Protein AF-0000000071654916 (afdb_homodimer)

Secondary structure (DSSP, 8-state):
----TT-TTSHHHHHHHHHHHHHHHHHHHHHHTSTTGGG-HHHHHHHHHHHHHHHHHHHHHHHHHHHHHHT-----HHHHHHHHHHHHHHHHHHHHHHHHHHHHHHIIIIIS-HHHH-TTS-HHHHHHHHHHHHHHHHHHHHHHHHHHHHHHH-/----TT-TTSHHHHHHHHHHHHHHHHHHHHHHHSTTGGG-HHHHHHHHHHHHHHHHHHHHHHHHHHHHHHT-----HHHHHHHHHHHHHHHHHHHHHHHHHHHHHHIIIIIS-HHHH-TTS-HHHHHHHHHHHHHHHHHHHHHHHHHHHHHHH-

Organism: Elaeis guineensis var. tenera (NCBI:txid51953)

Radius of gyration: 21.14 Å; Cα contacts (8 Å, |Δi|>4): 458; chains: 2; bounding box: 51×56×40 Å

Foldseek 3Di:
DPPDQLAAQDPSVLVLLVLLLVLLVVLLVLQVPWPPLVVDPLSVLLNVLSVLRNVLSVVSNVRNVVSNVVVHRPLDLVVLVVQLVSLVVSLVSLVSSLVSLVVVLCCCVPVPVVVVVPVSGPSVSSVSSSVSSVVSSVSSVVNNVRSVVSSVVD/DPPDQLAAQDPSVLVLLVLLLVLLVVLLVLQVPWPPLVVDPLSVLLNVLSVLRNVLSVVSNVRNVVSNVVVHRPLDLVVLVVQLVSLVVSLVSLVSSLVSLVVVLCCCVPVPVVCVVPVSGPSVSSVSSSVSSVVSSVSSVVNNVRSVVSSVVD

pLDDT: mean 89.71, std 9.35, range [44.09, 98.56]

Solvent-accessible surface area (backbone atoms only — not comparable to full-atom values): 14713 Å² total; per-residue (Å²): 129,88,80,51,84,43,30,78,34,37,72,55,20,37,52,51,24,50,48,30,24,50,30,17,47,49,18,38,52,37,36,72,70,27,58,70,39,85,64,34,68,36,49,45,43,30,39,53,35,29,48,53,42,25,52,52,25,49,53,51,33,50,50,18,53,51,22,51,72,70,71,41,73,76,81,41,68,70,58,40,50,52,52,29,52,52,32,49,52,46,30,52,44,29,41,34,20,28,30,10,36,46,31,44,48,45,38,30,57,66,60,69,36,42,41,74,70,37,69,72,42,42,56,68,36,48,52,52,17,36,52,29,32,48,52,22,28,52,48,36,48,52,46,29,53,42,40,43,54,53,54,59,70,100,128,87,80,52,83,42,31,81,35,37,72,56,20,36,51,49,23,50,50,30,23,51,30,18,49,49,18,39,52,38,36,70,70,26,57,70,38,84,66,32,68,36,49,46,42,30,41,53,34,29,48,52,40,24,53,51,24,49,53,52,33,51,50,18,52,50,21,52,72,69,71,42,73,77,80,41,68,70,59,41,50,52,52,30,51,52,33,48,52,46,30,52,43,29,42,34,19,29,30,10,32,45,32,45,49,44,38,30,58,66,59,67,37,42,40,75,71,38,68,72,42,40,58,66,36,48,51,52,17,36,52,30,32,47,52,23,29,51,48,36,47,52,45,30,50,40,40,44,52,53,53,59,71,102

Sequence (308 aa):
MKVVVGSPGTWSGLLLRIGQCAFAGASIGVMVSALGFSNFTAFCYLISSMGLQALWSLGLACVDIYALKIKRDLHNPMLLSLFVVGDWVTAVLSLAAACSSAAVTVLFARDSDFCRMILQLSCGKFEISIALAFITWLLIAISSVVMFWLLASVMKVVVGSPGTWSGLLLRIGQCAFAGASIGVMVSALGFSNFTAFCYLISSMGLQALWSLGLACVDIYALKIKRDLHNPMLLSLFVVGDWVTAVLSLAAACSSAAVTVLFARDSDFCRMILQLSCGKFEISIALAFITWLLIAISSVVMFWLLASV

Structure (mmCIF, N/CA/C/O backbone):
data_AF-0000000071654916-model_v1
#
loop_
_entity.id
_entity.type
_entity.pdbx_description
1 polymer 'CASP-like protein'
#
loop_
_atom_site.group_PDB
_atom_site.id
_atom_site.type_symbol
_atom_site.label_atom_id
_atom_site.label_alt_id
_atom_site.label_comp_id
_atom_site.label_asym_id
_atom_site.label_entity_id
_atom_site.label_seq_id
_atom_site.pdbx_PDB_ins_code
_atom_site.Cartn_x
_atom_site.Cartn_y
_atom_site.Cartn_z
_atom_site.occupancy
_atom_site.B_iso_or_equiv
_atom_site.auth_seq_id
_atom_site.auth_comp_id
_atom_site.auth_asym_id
_atom_site.auth_atom_id
_atom_site.pdbx_PDB_model_num
ATOM 1 N N . MET A 1 1 ? 13.352 27.391 10.719 1 44.09 1 MET A N 1
ATOM 2 C CA . MET A 1 1 ? 12.547 26.328 10.141 1 44.09 1 MET A CA 1
ATOM 3 C C . MET A 1 1 ? 13.031 24.953 10.602 1 44.09 1 MET A C 1
ATOM 5 O O . MET A 1 1 ? 14.242 24.719 10.672 1 44.09 1 MET A O 1
ATOM 9 N N . LYS A 1 2 ? 12.281 24.156 11.398 1 55.78 2 LYS A N 1
ATOM 10 C CA . LYS A 1 2 ? 12.719 22.938 12.07 1 55.78 2 LYS A CA 1
ATOM 11 C C . LYS A 1 2 ? 13.188 21.906 11.062 1 55.78 2 LYS A C 1
ATOM 13 O O . LYS A 1 2 ? 12.438 21.516 10.164 1 55.78 2 LYS A O 1
ATOM 18 N N . VAL A 1 3 ? 14.461 21.797 10.883 1 61.56 3 VAL A N 1
ATOM 19 C CA . VAL A 1 3 ? 15.094 20.797 10.023 1 61.56 3 VAL A CA 1
ATOM 20 C C . VAL A 1 3 ? 14.68 19.406 10.469 1 61.56 3 VAL A C 1
ATOM 22 O O . VAL A 1 3 ? 14.914 19.016 11.617 1 61.56 3 VAL A O 1
ATOM 25 N N . VAL A 1 4 ? 13.688 18.891 9.883 1 68.06 4 VAL A N 1
ATOM 26 C CA . VAL A 1 4 ? 13.297 17.531 10.211 1 68.06 4 VAL A CA 1
ATOM 27 C C . VAL A 1 4 ? 14.203 16.547 9.484 1 68.06 4 VAL A C 1
ATOM 29 O O . VAL A 1 4 ? 14.562 16.75 8.328 1 68.06 4 VAL A O 1
ATOM 32 N N . VAL A 1 5 ? 14.766 15.617 10.258 1 74.5 5 VAL A N 1
ATOM 33 C CA . VAL A 1 5 ? 15.578 14.531 9.711 1 74.5 5 VAL A CA 1
ATOM 34 C C . VAL A 1 5 ? 14.867 13.906 8.516 1 74.5 5 VAL A C 1
ATOM 36 O O . VAL A 1 5 ? 13.664 13.625 8.578 1 74.5 5 VAL A O 1
ATOM 39 N N . GLY A 1 6 ? 15.578 13.93 7.348 1 74.62 6 GLY A N 1
ATOM 40 C CA . GLY A 1 6 ? 15 13.344 6.148 1 74.62 6 GLY A CA 1
ATOM 41 C C . GLY A 1 6 ? 14.398 14.367 5.211 1 74.62 6 GLY A C 1
ATOM 42 O O . GLY A 1 6 ? 13.914 14.016 4.133 1 74.62 6 GLY A O 1
ATOM 43 N N . SER A 1 7 ? 14.508 15.586 5.582 1 80.38 7 SER A N 1
ATOM 44 C CA . SER A 1 7 ? 13.953 16.641 4.75 1 80.38 7 SER A CA 1
ATOM 45 C C . SER A 1 7 ? 14.812 16.875 3.508 1 80.38 7 SER A C 1
ATOM 47 O O . SER A 1 7 ? 16 16.547 3.494 1 80.38 7 SER A O 1
ATOM 49 N N . PRO A 1 8 ? 14.156 17.359 2.523 1 79.62 8 PRO A N 1
ATOM 50 C CA . PRO A 1 8 ? 14.93 17.656 1.314 1 79.62 8 PRO A CA 1
ATOM 51 C C . PRO A 1 8 ? 16.031 18.688 1.557 1 79.62 8 PRO A C 1
ATOM 53 O O . PRO A 1 8 ? 15.836 19.641 2.324 1 79.62 8 PRO A O 1
ATOM 56 N N . GLY A 1 9 ? 17.25 18.453 1.05 1 81.56 9 GLY A N 1
ATOM 57 C CA . GLY A 1 9 ? 18.359 19.375 1.183 1 81.56 9 GLY A CA 1
ATOM 58 C C . GLY A 1 9 ? 19.25 19.078 2.383 1 81.56 9 GLY A C 1
ATOM 59 O O . GLY A 1 9 ? 20.094 19.891 2.748 1 81.56 9 GLY A O 1
ATOM 60 N N . THR A 1 10 ? 19.047 18 3.062 1 86.25 10 THR A N 1
ATOM 61 C CA . THR A 1 10 ? 19.859 17.594 4.203 1 86.25 10 THR A CA 1
ATOM 62 C C . THR A 1 10 ? 20.656 16.328 3.889 1 86.25 10 THR A C 1
ATOM 64 O O . THR A 1 10 ? 20.328 15.617 2.939 1 86.25 10 THR A O 1
ATOM 67 N N . TRP A 1 11 ? 21.672 16.125 4.707 1 88.06 11 TRP A N 1
ATOM 68 C CA . TRP A 1 11 ? 22.469 14.922 4.547 1 88.06 11 TRP A CA 1
ATOM 69 C C . TRP A 1 11 ? 21.641 13.672 4.828 1 88.06 11 TRP A C 1
ATOM 71 O O . TRP A 1 11 ? 21.828 12.648 4.172 1 88.06 11 TRP A O 1
ATOM 81 N N . SER A 1 12 ? 20.781 13.75 5.762 1 89.88 12 SER A N 1
ATOM 82 C CA . SER A 1 12 ? 19.922 12.609 6.082 1 89.88 12 SER A CA 1
ATOM 83 C C . SER A 1 12 ? 18.953 12.32 4.953 1 89.88 12 SER A C 1
ATOM 85 O O . SER A 1 12 ? 18.656 11.156 4.66 1 89.88 12 SER A O 1
ATOM 87 N N . GLY A 1 13 ? 18.547 13.359 4.375 1 90.56 13 GLY A N 1
ATOM 88 C CA . GLY A 1 13 ? 17.672 13.18 3.217 1 90.56 13 GLY A CA 1
ATOM 89 C C . GLY A 1 13 ? 18.391 12.555 2.033 1 90.56 13 GLY A C 1
ATOM 90 O O . GLY A 1 13 ? 17.844 11.68 1.359 1 90.56 13 GLY A O 1
ATOM 91 N N . LEU A 1 14 ? 19.562 12.977 1.861 1 92.38 14 LEU A N 1
ATOM 92 C CA . LEU A 1 14 ? 20.359 12.438 0.767 1 92.38 14 LEU A CA 1
ATOM 93 C C . LEU A 1 14 ? 20.641 10.953 0.982 1 92.38 14 LEU A C 1
ATOM 95 O O . LEU A 1 14 ? 20.547 10.156 0.045 1 92.38 14 LEU A O 1
ATOM 99 N N . LEU A 1 15 ? 20.953 10.578 2.178 1 93.31 15 LEU A N 1
ATOM 100 C CA . LEU A 1 15 ? 21.203 9.18 2.506 1 93.31 15 LEU A CA 1
ATOM 101 C C . LEU A 1 15 ? 19.953 8.336 2.279 1 93.31 15 LEU A C 1
ATOM 103 O O . LEU A 1 15 ? 20.047 7.207 1.796 1 93.31 15 LEU A O 1
ATOM 107 N N . LEU A 1 16 ? 18.828 8.844 2.633 1 94.25 16 LEU A N 1
ATOM 108 C CA . LEU A 1 16 ? 17.562 8.172 2.426 1 94.25 16 LEU A CA 1
ATOM 109 C C . LEU A 1 16 ? 17.312 7.918 0.943 1 94.25 16 LEU A C 1
ATOM 111 O O . LEU A 1 16 ? 16.938 6.809 0.555 1 94.25 16 LEU A O 1
ATOM 115 N N . ARG A 1 17 ? 17.625 8.852 0.088 1 95.38 17 ARG A N 1
ATOM 116 C CA . ARG A 1 17 ? 17.391 8.734 -1.348 1 95.38 17 ARG A CA 1
ATOM 117 C C . ARG A 1 17 ? 18.375 7.762 -1.988 1 95.38 17 ARG A C 1
ATOM 119 O O . ARG A 1 17 ? 18 7 -2.883 1 95.38 17 ARG A O 1
ATOM 126 N N . ILE A 1 18 ? 19.531 7.82 -1.53 1 95.19 18 ILE A N 1
ATOM 127 C CA . ILE A 1 18 ? 20.531 6.898 -2.045 1 95.19 18 ILE A CA 1
ATOM 128 C C . ILE A 1 18 ? 20.156 5.465 -1.669 1 95.19 18 ILE A C 1
ATOM 130 O O . ILE A 1 18 ? 20.281 4.551 -2.486 1 95.19 18 ILE A O 1
ATOM 134 N N . GLY A 1 19 ? 19.75 5.34 -0.451 1 96.25 19 GLY A N 1
ATOM 135 C CA . GLY A 1 19 ? 19.281 4.031 -0.022 1 96.25 19 GLY A CA 1
ATOM 136 C C . GLY A 1 19 ? 18.125 3.514 -0.838 1 96.25 19 GLY A C 1
ATOM 137 O O . GLY A 1 19 ? 18.109 2.352 -1.251 1 96.25 19 GLY A O 1
ATOM 138 N N . GLN A 1 20 ? 17.172 4.363 -1.094 1 96.88 20 GLN A N 1
ATOM 139 C CA . GLN A 1 20 ? 16.031 3.994 -1.916 1 96.88 20 GLN A CA 1
ATOM 140 C C . GLN A 1 20 ? 16.469 3.545 -3.305 1 96.88 20 GLN A C 1
ATOM 142 O O . GLN A 1 20 ? 16 2.523 -3.812 1 96.88 20 GLN A O 1
ATOM 147 N N . CYS A 1 21 ? 17.344 4.277 -3.879 1 97 21 CYS A N 1
ATOM 148 C CA . CYS A 1 21 ? 17.812 3.984 -5.23 1 97 21 CYS A CA 1
ATOM 149 C C . CYS A 1 21 ? 18.609 2.686 -5.262 1 97 21 CYS A C 1
ATOM 151 O O . CYS A 1 21 ? 18.406 1.849 -6.141 1 97 21 CYS A O 1
ATOM 153 N N . ALA A 1 22 ? 19.453 2.523 -4.301 1 97.44 22 ALA A N 1
ATOM 154 C CA . ALA A 1 22 ? 20.312 1.348 -4.25 1 97.44 22 ALA A CA 1
ATOM 155 C C . ALA A 1 22 ? 19.5 0.076 -4.031 1 97.44 22 ALA A C 1
ATOM 157 O O . ALA A 1 22 ? 19.703 -0.92 -4.734 1 97.44 22 ALA A O 1
ATOM 158 N N . PHE A 1 23 ? 18.562 0.079 -3.109 1 98.56 23 PHE A N 1
ATOM 159 C CA . PHE A 1 23 ? 17.781 -1.107 -2.82 1 98.56 23 PHE A CA 1
ATOM 160 C C . PHE A 1 23 ? 16.812 -1.407 -3.965 1 98.56 23 PHE A C 1
ATOM 162 O O . PHE A 1 23 ? 16.562 -2.572 -4.277 1 98.56 23 PHE A O 1
ATOM 169 N N . ALA A 1 24 ? 16.297 -0.375 -4.559 1 98.44 24 ALA A N 1
ATOM 170 C CA . ALA A 1 24 ? 15.445 -0.583 -5.727 1 98.44 24 ALA A CA 1
ATOM 171 C C . ALA A 1 24 ? 16.219 -1.218 -6.871 1 98.44 24 ALA A C 1
ATOM 173 O O . ALA A 1 24 ? 15.758 -2.17 -7.5 1 98.44 24 ALA A O 1
ATOM 174 N N . GLY A 1 25 ? 17.422 -0.668 -7.07 1 97.94 25 GLY A N 1
ATOM 175 C CA . GLY A 1 25 ? 18.281 -1.239 -8.102 1 97.94 25 GLY A CA 1
ATOM 176 C C . GLY A 1 25 ? 18.656 -2.678 -7.82 1 97.94 25 GLY A C 1
ATOM 177 O O . GLY A 1 25 ? 18.688 -3.51 -8.734 1 97.94 25 GLY A O 1
ATOM 178 N N . ALA A 1 26 ? 18.969 -2.943 -6.617 1 98.25 26 ALA A N 1
ATOM 179 C CA . ALA A 1 26 ? 19.312 -4.305 -6.227 1 98.25 26 ALA A CA 1
ATOM 180 C C . ALA A 1 26 ? 18.141 -5.254 -6.418 1 98.25 26 ALA A C 1
ATOM 182 O O . ALA A 1 26 ? 18.312 -6.391 -6.863 1 98.25 26 ALA A O 1
ATOM 183 N N . SER A 1 27 ? 16.953 -4.824 -6.105 1 98.44 27 SER A N 1
ATOM 184 C CA . SER A 1 27 ? 15.758 -5.633 -6.309 1 98.44 27 SER A CA 1
ATOM 185 C C . SER A 1 27 ? 15.57 -5.98 -7.781 1 98.44 27 SER A C 1
ATOM 187 O O . SER A 1 27 ? 15.289 -7.133 -8.117 1 98.44 27 SER A O 1
ATOM 189 N N . ILE A 1 28 ? 15.773 -5.008 -8.594 1 98.06 28 ILE A N 1
ATOM 190 C CA . ILE A 1 28 ? 15.664 -5.234 -10.031 1 98.06 28 ILE A CA 1
ATOM 191 C C . ILE A 1 28 ? 16.734 -6.238 -10.477 1 98.06 28 ILE A C 1
ATOM 193 O O . ILE A 1 28 ? 16.422 -7.207 -11.172 1 98.06 28 ILE A O 1
ATOM 197 N N . GLY A 1 29 ? 17.891 -6.008 -10.07 1 97.56 29 GLY A N 1
ATOM 198 C CA . GLY A 1 29 ? 19 -6.875 -10.477 1 97.56 29 GLY A CA 1
ATOM 199 C C . GLY A 1 29 ? 18.781 -8.328 -10.094 1 97.56 29 GLY A C 1
ATOM 200 O O . GLY A 1 29 ? 18.969 -9.227 -10.914 1 97.56 29 GLY A O 1
ATOM 201 N N . VAL A 1 30 ? 18.359 -8.547 -8.875 1 97.19 30 VAL A N 1
ATOM 202 C CA . VAL A 1 30 ? 18.141 -9.906 -8.383 1 97.19 30 VAL A CA 1
ATOM 203 C C . VAL A 1 30 ? 16.969 -10.547 -9.133 1 97.19 30 VAL A C 1
ATOM 205 O O . VAL A 1 30 ? 17.062 -11.711 -9.539 1 97.19 30 VAL A O 1
ATOM 208 N N . MET A 1 31 ? 16 -9.805 -9.43 1 96.56 31 MET A N 1
ATOM 209 C CA . MET A 1 31 ? 14.836 -10.352 -10.109 1 96.56 31 MET A CA 1
ATOM 210 C C . MET A 1 31 ? 15.164 -10.719 -11.555 1 96.56 31 MET A C 1
ATOM 212 O O . MET A 1 31 ? 14.797 -11.797 -12.023 1 96.56 31 MET A O 1
ATOM 216 N N . VAL A 1 32 ? 15.914 -9.844 -12.195 1 95.31 32 VAL A N 1
ATOM 217 C CA . VAL A 1 32 ? 16.219 -10.062 -13.602 1 95.31 32 VAL A CA 1
ATOM 218 C C . VAL A 1 32 ? 17.203 -11.211 -13.75 1 95.31 32 VAL A C 1
ATOM 220 O O . VAL A 1 32 ? 17.312 -11.812 -14.82 1 95.31 32 VAL A O 1
ATOM 223 N N . SER A 1 33 ? 17.891 -11.516 -12.695 1 94.19 33 SER A N 1
ATOM 224 C CA . SER A 1 33 ? 18.828 -12.633 -12.734 1 94.19 33 SER A CA 1
ATOM 225 C C . SER A 1 33 ? 18.109 -13.961 -12.516 1 94.19 33 SER A C 1
ATOM 227 O O . SER A 1 33 ? 18.703 -15.023 -12.711 1 94.19 33 SER A O 1
ATOM 229 N N . ALA A 1 34 ? 16.891 -13.883 -12.094 1 91.06 34 ALA A N 1
ATOM 230 C CA . ALA A 1 34 ? 16.109 -15.094 -11.883 1 91.06 34 ALA A CA 1
ATOM 231 C C . ALA A 1 34 ? 15.508 -15.586 -13.195 1 91.06 34 ALA A C 1
ATOM 233 O O . ALA A 1 34 ? 14.961 -14.805 -13.977 1 91.06 34 ALA A O 1
ATOM 234 N N . LEU A 1 35 ? 15.57 -16.875 -13.383 1 86.12 35 LEU A N 1
ATOM 235 C CA . LEU A 1 35 ? 15.055 -17.469 -14.609 1 86.12 35 LEU A CA 1
ATOM 236 C C . LEU A 1 35 ? 13.531 -17.484 -14.602 1 86.12 35 LEU A C 1
ATOM 238 O O . LEU A 1 35 ? 12.914 -17.828 -13.594 1 86.12 35 LEU A O 1
ATOM 242 N N . GLY A 1 36 ? 12.945 -17.031 -15.727 1 84.81 36 GLY A N 1
ATOM 243 C CA . GLY A 1 36 ? 11.508 -17.172 -15.93 1 84.81 36 GLY A CA 1
ATOM 244 C C . GLY A 1 36 ? 10.711 -16.031 -15.32 1 84.81 36 GLY A C 1
ATOM 245 O O . GLY A 1 36 ? 9.477 -16.078 -15.281 1 84.81 36 GLY A O 1
ATOM 246 N N . PHE A 1 37 ? 11.406 -15.07 -14.75 1 88.44 37 PHE A N 1
ATOM 247 C CA . PHE A 1 37 ? 10.688 -13.984 -14.086 1 88.44 37 PHE A CA 1
ATOM 248 C C . PHE A 1 37 ? 9.742 -13.289 -15.055 1 88.44 37 PHE A C 1
ATOM 250 O O . PHE A 1 37 ? 8.672 -12.82 -14.656 1 88.44 37 PHE A O 1
ATOM 257 N N . SER A 1 38 ? 10.062 -13.188 -16.359 1 89.06 38 SER A N 1
ATOM 258 C CA . SER A 1 38 ? 9.312 -12.414 -17.344 1 89.06 38 SER A CA 1
ATOM 259 C C . SER A 1 38 ? 7.977 -13.07 -17.656 1 89.06 38 SER A C 1
ATOM 261 O O . SER A 1 38 ? 7.094 -12.445 -18.25 1 89.06 38 SER A O 1
ATOM 263 N N . ASN A 1 39 ? 7.762 -14.289 -17.234 1 89.38 39 ASN A N 1
ATOM 264 C CA . ASN A 1 39 ? 6.527 -15.008 -17.516 1 89.38 39 ASN A CA 1
ATOM 265 C C . ASN A 1 39 ? 5.422 -14.625 -16.531 1 89.38 39 ASN A C 1
ATOM 267 O O . ASN A 1 39 ? 4.258 -14.977 -16.719 1 89.38 39 ASN A O 1
ATOM 271 N N . PHE A 1 40 ? 5.836 -13.883 -15.586 1 90.81 40 PHE A N 1
ATOM 272 C CA . PHE A 1 40 ? 4.875 -13.555 -14.539 1 90.81 40 PHE A CA 1
ATOM 273 C C . PHE A 1 40 ? 4.664 -12.047 -14.453 1 90.81 40 PHE A C 1
ATOM 275 O O . PHE A 1 40 ? 5.613 -11.289 -14.211 1 90.81 40 PHE A O 1
ATOM 282 N N . THR A 1 41 ? 3.441 -11.617 -14.578 1 94.06 41 THR A N 1
ATOM 283 C CA . THR A 1 41 ? 3.068 -10.203 -14.578 1 94.06 41 THR A CA 1
ATOM 284 C C . THR A 1 41 ? 3.475 -9.531 -13.273 1 94.06 41 THR A C 1
ATOM 286 O O . THR A 1 41 ? 3.904 -8.375 -13.266 1 94.06 41 THR A O 1
ATOM 289 N N . ALA A 1 42 ? 3.34 -10.289 -12.188 1 95.62 42 ALA A N 1
ATOM 290 C CA . ALA A 1 42 ? 3.66 -9.727 -10.875 1 95.62 42 ALA A CA 1
ATOM 291 C C . ALA A 1 42 ? 5.129 -9.32 -10.789 1 95.62 42 ALA A C 1
ATOM 293 O O . ALA A 1 42 ? 5.457 -8.266 -10.25 1 95.62 42 ALA A O 1
ATOM 294 N N . PHE A 1 43 ? 6.039 -10.109 -11.391 1 95.88 43 PHE A N 1
ATOM 295 C CA . PHE A 1 43 ? 7.469 -9.836 -11.336 1 95.88 43 PHE A CA 1
ATO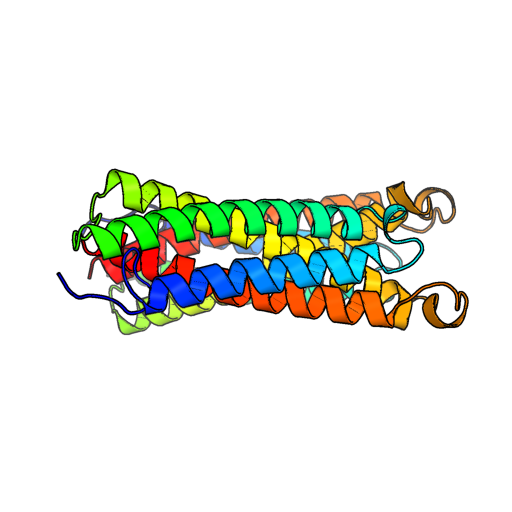M 296 C C . PHE A 1 43 ? 7.848 -8.727 -12.305 1 95.88 43 PHE A C 1
ATOM 298 O O . PHE A 1 43 ? 8.719 -7.91 -12.008 1 95.88 43 PHE A O 1
ATOM 305 N N . CYS A 1 44 ? 7.156 -8.695 -13.336 1 96.31 44 CYS A N 1
ATOM 306 C CA . CYS A 1 44 ? 7.359 -7.586 -14.266 1 96.31 44 CYS A CA 1
ATOM 307 C C . CYS A 1 44 ? 6.875 -6.273 -13.672 1 96.31 44 CYS A C 1
ATOM 309 O O . CYS A 1 44 ? 7.512 -5.234 -13.852 1 96.31 44 CYS A O 1
ATOM 311 N N . TYR A 1 45 ? 5.773 -6.395 -12.977 1 97.31 45 TYR A N 1
ATOM 312 C CA . TYR A 1 45 ? 5.27 -5.223 -12.258 1 97.31 45 TYR A CA 1
ATOM 313 C C . TYR A 1 45 ? 6.273 -4.75 -11.211 1 97.31 45 TYR A C 1
ATOM 315 O O . TYR A 1 45 ? 6.512 -3.549 -11.078 1 97.31 45 TYR A O 1
ATOM 323 N N . LEU A 1 46 ? 6.883 -5.59 -10.523 1 97.88 46 LEU A N 1
ATOM 324 C CA . LEU A 1 46 ? 7.887 -5.242 -9.523 1 97.88 46 LEU A CA 1
ATOM 325 C C . LEU A 1 46 ? 9.07 -4.523 -10.172 1 97.88 46 LEU A C 1
ATOM 327 O O . LEU A 1 46 ? 9.508 -3.482 -9.672 1 97.88 46 LEU A O 1
ATOM 331 N N . ILE A 1 47 ? 9.531 -4.984 -11.273 1 98.06 47 ILE A N 1
ATOM 332 C CA . ILE A 1 47 ? 10.664 -4.387 -11.969 1 98.06 47 ILE A CA 1
ATOM 333 C C . ILE A 1 47 ? 10.297 -2.982 -12.445 1 98.06 47 ILE A C 1
ATOM 335 O O . ILE A 1 47 ? 11.07 -2.039 -12.281 1 98.06 47 ILE A O 1
ATOM 339 N N . SER A 1 48 ? 9.094 -2.9 -13.008 1 97.69 48 SER A N 1
ATOM 340 C CA . SER A 1 48 ? 8.656 -1.6 -13.5 1 97.69 48 SER A CA 1
ATOM 341 C C . SER A 1 48 ? 8.508 -0.596 -12.367 1 97.69 48 SER A C 1
ATOM 343 O O . SER A 1 48 ? 8.938 0.554 -12.484 1 97.69 48 SER A O 1
ATOM 345 N N . SER A 1 49 ? 7.934 -1.046 -11.289 1 98 49 SER A N 1
ATOM 346 C CA . SER A 1 49 ? 7.719 -0.166 -10.148 1 98 49 SER A CA 1
ATOM 347 C C . SER A 1 49 ? 9.039 0.244 -9.508 1 98 49 SER A C 1
ATOM 349 O O . SER A 1 49 ? 9.234 1.414 -9.172 1 98 49 SER A O 1
ATOM 351 N N . MET A 1 50 ? 9.961 -0.728 -9.328 1 98.38 50 MET A N 1
ATOM 352 C CA . MET A 1 50 ? 11.266 -0.428 -8.758 1 98.38 50 MET A CA 1
ATOM 353 C C . MET A 1 50 ? 12.07 0.479 -9.68 1 98.38 50 MET A C 1
ATOM 355 O O . MET A 1 50 ? 12.867 1.301 -9.219 1 98.38 50 MET A O 1
ATOM 359 N N . GLY A 1 51 ? 11.875 0.329 -10.953 1 97.94 51 GLY A N 1
ATOM 360 C CA . GLY A 1 51 ? 12.508 1.236 -11.898 1 97.94 51 GLY A CA 1
ATOM 361 C C . GLY A 1 51 ? 12.039 2.672 -11.758 1 97.94 51 GLY A C 1
ATOM 362 O O . GLY A 1 51 ? 12.852 3.598 -11.75 1 97.94 51 GLY A O 1
ATOM 363 N N . LEU A 1 52 ? 10.727 2.789 -11.656 1 97.5 52 LEU A N 1
ATOM 364 C CA . LEU A 1 52 ? 10.156 4.113 -11.445 1 97.5 52 LEU A CA 1
ATOM 365 C C . LEU A 1 52 ? 10.672 4.727 -10.148 1 97.5 52 LEU A C 1
ATOM 367 O O . LEU A 1 52 ? 11.023 5.906 -10.102 1 97.5 52 LEU A O 1
ATOM 371 N N . GLN A 1 53 ? 10.734 3.875 -9.141 1 97.38 53 GLN A N 1
ATOM 372 C CA . GLN A 1 53 ? 11.219 4.34 -7.844 1 97.38 53 GLN A CA 1
ATOM 373 C C . GLN A 1 53 ? 12.688 4.742 -7.926 1 97.38 53 GLN A C 1
ATOM 375 O O . GLN A 1 53 ? 13.094 5.742 -7.328 1 97.38 53 GLN A O 1
ATOM 380 N N . ALA A 1 54 ? 13.477 3.957 -8.594 1 97.38 54 ALA A N 1
ATOM 381 C CA . ALA A 1 54 ? 14.891 4.281 -8.727 1 97.38 54 ALA A CA 1
ATOM 382 C C . ALA A 1 54 ? 15.086 5.613 -9.438 1 97.38 54 ALA A C 1
ATOM 384 O O . ALA A 1 54 ? 15.891 6.445 -9.016 1 97.38 54 ALA A O 1
ATOM 385 N N . LEU A 1 55 ? 14.328 5.879 -10.461 1 96.75 55 LEU A N 1
ATOM 386 C CA . LEU A 1 55 ? 14.414 7.129 -11.203 1 96.75 55 LEU A CA 1
ATOM 387 C C . LEU A 1 55 ? 13.953 8.305 -10.352 1 96.75 55 LEU A C 1
ATOM 389 O O . LEU A 1 55 ? 14.586 9.359 -10.344 1 96.75 55 LEU A O 1
ATOM 393 N N . TRP A 1 56 ? 12.867 8.094 -9.656 1 96.56 56 TRP A N 1
ATOM 394 C CA . TRP A 1 56 ? 12.336 9.141 -8.789 1 96.56 56 TRP A CA 1
ATOM 395 C C . TRP A 1 56 ? 13.328 9.492 -7.684 1 96.56 56 TRP A C 1
ATOM 397 O O . TRP A 1 56 ? 13.594 10.672 -7.43 1 96.56 56 TRP A O 1
ATOM 407 N N . SER A 1 57 ? 13.906 8.484 -7.098 1 96.25 57 SER A N 1
ATOM 408 C CA . SER A 1 57 ? 14.867 8.703 -6.023 1 96.25 57 SER A CA 1
ATOM 409 C C . SER A 1 57 ? 16.141 9.375 -6.547 1 96.25 57 SER A C 1
ATOM 411 O O . SER A 1 57 ? 16.75 10.195 -5.852 1 96.25 57 SER A O 1
ATOM 413 N N . LEU A 1 58 ? 16.562 9.039 -7.699 1 95.44 58 LEU A N 1
ATOM 414 C CA . LEU A 1 58 ? 17.719 9.68 -8.312 1 95.44 58 LEU A CA 1
ATOM 415 C C . LEU A 1 58 ? 17.453 11.164 -8.547 1 95.44 58 LEU A C 1
ATOM 417 O O . LEU A 1 58 ? 18.312 12.008 -8.297 1 95.44 58 LEU A O 1
ATOM 421 N N . GLY A 1 59 ? 16.266 11.438 -9.023 1 94 59 GLY A N 1
ATOM 422 C CA . GLY A 1 59 ? 15.883 12.828 -9.195 1 94 59 GLY A CA 1
ATOM 423 C C . GLY A 1 59 ? 15.898 13.625 -7.902 1 94 59 GLY A C 1
ATOM 424 O O . GLY A 1 59 ? 16.422 14.734 -7.852 1 94 59 GLY A O 1
ATOM 425 N N . LEU A 1 60 ? 15.367 13.086 -6.898 1 93.06 60 LEU A N 1
ATOM 426 C CA . LEU A 1 60 ? 15.328 13.758 -5.602 1 93.06 60 LEU A CA 1
ATOM 427 C C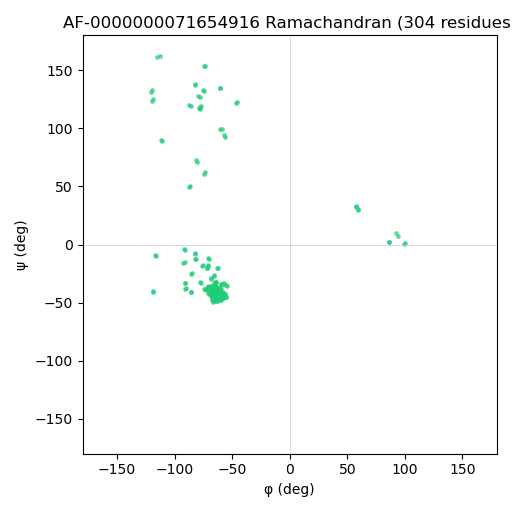 . LEU A 1 60 ? 16.734 13.922 -5.039 1 93.06 60 LEU A C 1
ATOM 429 O O . LEU A 1 60 ? 17.047 14.93 -4.395 1 93.06 60 LEU A O 1
ATOM 433 N N . ALA A 1 61 ? 17.562 12.906 -5.238 1 93.69 61 ALA A N 1
ATOM 434 C CA . ALA A 1 61 ? 18.938 12.984 -4.777 1 93.69 61 ALA A CA 1
ATOM 435 C C . ALA A 1 61 ? 19.688 14.141 -5.441 1 93.69 61 ALA A C 1
ATOM 437 O O . ALA A 1 61 ? 20.469 14.836 -4.797 1 93.69 61 ALA A O 1
ATOM 438 N N . CYS A 1 62 ? 19.422 14.344 -6.66 1 92.38 62 CYS A N 1
ATOM 439 C CA . CYS A 1 62 ? 20.047 15.453 -7.379 1 92.38 62 CYS A CA 1
ATOM 440 C C . CYS A 1 62 ? 19.578 16.797 -6.805 1 92.38 62 CYS A C 1
ATOM 442 O O . CYS A 1 62 ? 20.391 17.719 -6.656 1 92.38 62 CYS A O 1
ATOM 444 N N . VAL A 1 63 ? 18.375 16.891 -6.52 1 89.56 63 VAL A N 1
ATOM 445 C CA . VAL A 1 63 ? 17.844 18.109 -5.922 1 89.56 63 VAL A CA 1
ATOM 446 C C . VAL A 1 63 ? 18.469 18.344 -4.555 1 89.56 63 VAL A C 1
ATOM 448 O O . VAL A 1 63 ? 18.828 19.469 -4.203 1 89.56 63 VAL A O 1
ATOM 451 N N . ASP A 1 64 ? 18.609 17.297 -3.807 1 90.44 64 ASP A N 1
ATOM 452 C CA . ASP A 1 64 ? 19.234 17.406 -2.492 1 90.44 64 ASP A CA 1
ATOM 453 C C . ASP A 1 64 ? 20.672 17.875 -2.609 1 90.44 64 ASP A C 1
ATOM 455 O O . ASP A 1 64 ? 21.125 18.719 -1.831 1 90.44 64 ASP A O 1
ATOM 459 N N . ILE A 1 65 ? 21.391 17.297 -3.527 1 91.19 65 ILE A N 1
ATOM 460 C CA . ILE A 1 65 ? 22.781 17.688 -3.732 1 91.19 65 ILE A CA 1
ATOM 461 C C . ILE A 1 65 ? 22.844 19.172 -4.113 1 91.19 65 ILE A C 1
ATOM 463 O O . ILE A 1 65 ? 23.688 19.906 -3.604 1 91.19 65 ILE A O 1
ATOM 467 N N . TYR A 1 66 ? 21.938 19.516 -4.996 1 89.75 66 TYR A N 1
ATOM 468 C CA . TYR A 1 66 ? 21.891 20.922 -5.41 1 89.75 66 TYR A CA 1
ATOM 469 C C . TYR A 1 66 ? 21.609 21.828 -4.223 1 89.75 66 TYR A C 1
ATOM 471 O O . TYR A 1 66 ? 22.266 22.859 -4.047 1 89.75 66 TYR A O 1
ATOM 479 N N . ALA A 1 67 ? 20.703 21.516 -3.471 1 88.06 67 ALA A N 1
ATOM 480 C CA . ALA A 1 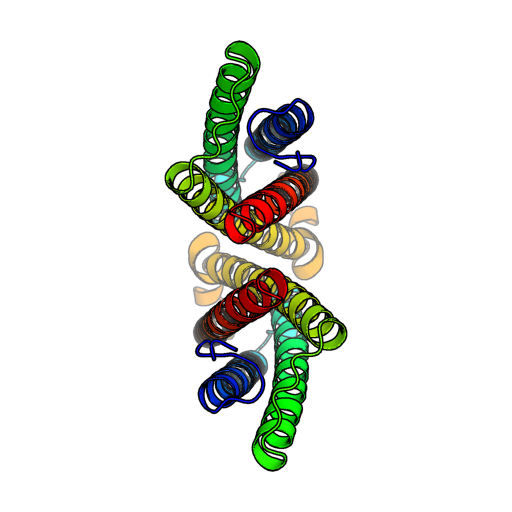67 ? 20.344 22.312 -2.301 1 88.06 67 ALA A CA 1
ATOM 481 C C . ALA A 1 67 ? 21.5 22.391 -1.307 1 88.06 67 ALA A C 1
ATOM 483 O O . ALA A 1 67 ? 21.75 23.438 -0.706 1 88.06 67 ALA A O 1
ATOM 484 N N . LEU A 1 68 ? 22.172 21.328 -1.086 1 87.25 68 LEU A N 1
ATOM 485 C CA . LEU A 1 68 ? 23.297 21.281 -0.164 1 87.25 68 LEU A CA 1
ATOM 486 C C . LEU A 1 68 ? 24.453 22.156 -0.671 1 87.25 68 LEU A C 1
ATOM 488 O O . LEU A 1 68 ? 25.156 22.781 0.121 1 87.25 68 LEU A O 1
ATOM 492 N N . LYS A 1 69 ? 24.562 22.188 -1.944 1 89.81 69 LYS A N 1
ATOM 493 C CA . LYS A 1 69 ? 25.641 22.969 -2.545 1 89.81 69 LYS A CA 1
ATOM 494 C C . LYS A 1 69 ? 25.359 24.469 -2.428 1 89.81 69 LYS A C 1
ATOM 496 O O . LYS A 1 69 ? 26.266 25.266 -2.16 1 89.81 69 LYS A O 1
ATOM 501 N N . ILE A 1 70 ? 24.078 24.844 -2.604 1 86.94 70 ILE A N 1
ATOM 502 C CA . ILE A 1 70 ? 23.75 26.266 -2.568 1 86.94 70 ILE A CA 1
ATOM 503 C C . ILE A 1 70 ? 23.375 26.672 -1.145 1 86.94 70 ILE A C 1
ATOM 505 O O . ILE A 1 70 ? 23.25 27.859 -0.847 1 86.94 70 ILE A O 1
ATOM 509 N N . LYS A 1 71 ? 23.328 25.75 -0.244 1 78.62 71 LYS A N 1
ATOM 510 C CA . LYS A 1 71 ? 23.047 25.969 1.172 1 78.62 71 LYS A CA 1
ATOM 511 C C . LYS A 1 71 ? 21.688 26.656 1.365 1 78.62 71 LYS A C 1
ATOM 513 O O . LYS A 1 71 ? 21.578 27.578 2.158 1 78.62 71 LYS A O 1
ATOM 518 N N . ARG A 1 72 ? 20.703 26.359 0.45 1 73.62 72 ARG A N 1
ATOM 519 C CA . ARG A 1 72 ? 19.359 26.891 0.581 1 73.62 72 ARG A CA 1
ATOM 520 C C . ARG A 1 72 ? 18.328 25.766 0.704 1 73.62 72 ARG A C 1
ATOM 522 O O . ARG A 1 72 ? 18.5 24.703 0.106 1 73.62 72 ARG A O 1
ATOM 529 N N . ASP A 1 73 ? 17.484 25.984 1.696 1 66.94 73 ASP A N 1
ATOM 530 C CA . ASP A 1 73 ? 16.406 25 1.841 1 66.94 73 ASP A CA 1
ATOM 531 C C . ASP A 1 73 ? 15.305 25.266 0.822 1 66.94 73 ASP A C 1
ATOM 533 O O . ASP A 1 73 ? 14.922 26.406 0.585 1 66.94 73 ASP A O 1
ATOM 537 N N . LEU A 1 74 ? 15.086 24.375 -0.021 1 65.69 74 LEU A N 1
ATOM 538 C CA . LEU A 1 74 ? 14.039 24.516 -1.027 1 65.69 74 LEU A CA 1
ATOM 539 C C . LEU A 1 74 ? 12.656 24.328 -0.406 1 65.69 74 LEU A C 1
ATOM 541 O O . LEU A 1 74 ? 12.016 23.297 -0.615 1 65.69 74 LEU A O 1
ATOM 545 N N . HIS A 1 75 ? 12.375 25.203 0.523 1 69.81 75 HIS A N 1
ATOM 546 C CA . HIS A 1 75 ? 11.086 25.094 1.195 1 69.81 75 HIS A CA 1
ATOM 547 C C . HIS A 1 75 ? 9.992 25.828 0.427 1 69.81 75 HIS A C 1
ATOM 549 O O . HIS A 1 75 ? 9.344 26.734 0.972 1 69.81 75 HIS A O 1
ATOM 555 N N . ASN A 1 76 ? 9.969 25.516 -0.792 1 82.06 76 ASN A N 1
ATOM 556 C CA . ASN A 1 76 ? 8.859 26.016 -1.598 1 82.06 76 ASN A CA 1
ATOM 557 C C . ASN A 1 76 ? 7.656 25.062 -1.533 1 82.06 76 ASN A C 1
ATOM 559 O O . ASN A 1 76 ? 7.773 23.891 -1.856 1 82.06 76 ASN A O 1
ATOM 563 N N . PRO A 1 77 ? 6.543 25.625 -1.045 1 84.12 77 PRO A N 1
ATOM 564 C CA . PRO A 1 77 ? 5.367 24.766 -0.873 1 84.12 77 PRO A CA 1
ATOM 565 C C . PRO A 1 77 ? 4.973 24.047 -2.158 1 84.12 77 PRO A C 1
ATOM 567 O O . PRO A 1 77 ? 4.477 22.922 -2.107 1 84.12 77 PRO A O 1
ATOM 570 N N . MET A 1 78 ? 5.164 24.734 -3.221 1 88.06 78 MET A N 1
ATOM 571 C CA . MET A 1 78 ? 4.832 24.094 -4.488 1 88.06 78 MET A CA 1
ATOM 572 C C . MET A 1 78 ? 5.75 22.906 -4.754 1 88.06 78 MET A C 1
ATOM 574 O O . MET A 1 78 ? 5.289 21.844 -5.16 1 88.06 78 MET A O 1
ATOM 578 N N . LEU A 1 79 ? 6.969 23.078 -4.504 1 85.38 79 LEU A N 1
ATOM 579 C CA . LEU A 1 79 ? 7.934 22 -4.691 1 85.38 79 LEU A CA 1
ATOM 580 C C . LEU A 1 79 ? 7.707 20.875 -3.684 1 85.38 79 LEU A C 1
ATOM 582 O O . LEU A 1 79 ? 7.75 19.703 -4.039 1 85.38 79 LEU A O 1
ATOM 586 N N . LEU A 1 80 ? 7.387 21.219 -2.502 1 86.88 80 LEU A N 1
ATOM 587 C CA . LEU A 1 80 ? 7.125 20.234 -1.451 1 86.88 80 LEU A CA 1
ATOM 588 C C . LEU A 1 80 ? 5.879 19.422 -1.771 1 86.88 80 LEU A C 1
ATOM 590 O O . LEU A 1 80 ? 5.836 18.219 -1.507 1 86.88 80 LEU A O 1
ATOM 594 N N . SER A 1 81 ? 4.941 20.062 -2.355 1 90.12 81 SER A N 1
ATOM 595 C CA . SER A 1 81 ? 3.732 19.344 -2.746 1 90.12 81 SER A CA 1
ATOM 596 C C . SER A 1 81 ? 4.023 18.312 -3.832 1 90.12 81 SER A C 1
ATOM 598 O O . SER A 1 81 ? 3.469 17.219 -3.818 1 90.12 81 SER A O 1
ATOM 600 N N . LEU A 1 82 ? 4.887 18.672 -4.738 1 90.69 82 LEU A N 1
ATOM 601 C CA . LEU A 1 82 ? 5.273 17.734 -5.793 1 90.69 82 LEU A CA 1
ATOM 602 C C . LEU A 1 82 ? 6.02 16.531 -5.215 1 90.69 82 LEU A C 1
ATOM 604 O O . LEU A 1 82 ? 5.781 15.398 -5.617 1 90.69 82 LEU A O 1
ATOM 608 N N . PHE A 1 83 ? 6.805 16.766 -4.238 1 91.44 83 PHE A N 1
ATOM 609 C CA . PHE A 1 83 ? 7.566 15.695 -3.611 1 91.44 83 PHE A CA 1
ATOM 610 C C . PHE A 1 83 ? 6.652 14.781 -2.811 1 91.44 83 PHE A C 1
ATOM 612 O O . PHE A 1 83 ? 6.816 13.555 -2.83 1 91.44 83 PHE A O 1
ATOM 619 N N . VAL A 1 84 ? 5.707 15.367 -2.195 1 90.56 84 VAL A N 1
ATOM 620 C CA . VAL A 1 84 ? 4.781 14.578 -1.392 1 90.56 84 VAL A CA 1
ATOM 621 C C . VAL A 1 84 ? 3.936 13.688 -2.303 1 90.56 84 VAL A C 1
ATOM 623 O O . VAL A 1 84 ? 3.789 12.492 -2.049 1 90.56 84 VAL A O 1
ATOM 626 N N . VAL A 1 85 ? 3.447 14.203 -3.359 1 92.38 85 VAL A N 1
ATOM 627 C CA . VAL A 1 85 ? 2.605 13.445 -4.281 1 92.38 85 VAL A CA 1
ATOM 628 C C . VAL A 1 85 ? 3.43 12.352 -4.953 1 92.38 85 VAL A C 1
ATOM 630 O O . VAL A 1 85 ? 2.986 11.203 -5.051 1 92.38 85 VAL A O 1
ATOM 633 N N . GLY A 1 86 ? 4.594 12.719 -5.426 1 93.94 86 GLY A N 1
ATOM 634 C CA . GLY A 1 86 ? 5.473 11.727 -6.035 1 93.94 86 GLY A CA 1
ATOM 635 C C . GLY A 1 86 ? 5.824 10.586 -5.105 1 93.94 86 GLY A C 1
ATOM 636 O O . GLY A 1 86 ? 5.77 9.422 -5.496 1 93.94 86 GLY A O 1
ATOM 637 N N . ASP A 1 87 ? 6.098 10.883 -3.889 1 94 87 ASP A N 1
ATOM 638 C CA . ASP A 1 87 ? 6.434 9.867 -2.895 1 94 87 ASP A CA 1
ATOM 639 C C . ASP A 1 87 ? 5.23 8.977 -2.586 1 94 87 ASP A C 1
ATOM 641 O O . ASP A 1 87 ? 5.371 7.766 -2.428 1 94 87 ASP A O 1
ATOM 645 N N . TRP A 1 88 ? 4.113 9.539 -2.547 1 93.12 88 TRP A N 1
ATOM 646 C CA . TRP A 1 88 ? 2.914 8.758 -2.258 1 93.12 88 TRP A CA 1
ATOM 647 C C . TRP A 1 88 ? 2.607 7.793 -3.395 1 93.12 88 TRP A C 1
ATOM 649 O O . TRP A 1 88 ? 2.277 6.629 -3.152 1 93.12 88 TRP A O 1
ATOM 659 N N . VAL A 1 89 ? 2.785 8.258 -4.543 1 94.56 89 VAL A N 1
ATOM 660 C CA . VAL A 1 89 ? 2.518 7.422 -5.711 1 94.56 89 VAL A CA 1
ATOM 661 C C . VAL A 1 89 ? 3.514 6.266 -5.758 1 94.56 89 VAL A C 1
ATOM 663 O O . VAL A 1 89 ? 3.123 5.105 -5.902 1 94.56 89 VAL A O 1
ATOM 666 N N . THR A 1 90 ? 4.758 6.594 -5.613 1 96.44 90 THR A N 1
ATOM 667 C CA . THR A 1 90 ? 5.77 5.547 -5.691 1 96.44 90 THR A CA 1
ATOM 668 C C . THR A 1 90 ? 5.664 4.602 -4.496 1 96.44 90 THR A C 1
ATOM 670 O O . THR A 1 90 ? 5.934 3.406 -4.617 1 96.44 90 THR A O 1
ATOM 673 N N . ALA A 1 91 ? 5.203 5.098 -3.363 1 96.06 91 ALA A N 1
ATOM 674 C CA . ALA A 1 91 ? 5.023 4.238 -2.195 1 96.06 91 ALA A CA 1
ATOM 675 C C . ALA A 1 91 ? 3.898 3.232 -2.426 1 96.06 91 ALA A C 1
ATOM 677 O O . ALA A 1 91 ? 4.055 2.045 -2.133 1 96.06 91 ALA A O 1
ATOM 678 N N . VAL A 1 92 ? 2.854 3.715 -2.951 1 95.88 92 VAL A N 1
ATOM 679 C CA . VAL A 1 92 ? 1.705 2.854 -3.213 1 95.88 92 VAL A CA 1
ATOM 680 C C . VAL A 1 92 ? 2.068 1.814 -4.27 1 95.88 92 VAL A C 1
ATOM 682 O O . VAL A 1 92 ? 1.808 0.622 -4.094 1 95.88 92 VAL A O 1
ATOM 685 N N . LEU A 1 93 ? 2.73 2.273 -5.266 1 96.19 93 LEU A N 1
ATOM 686 C CA . LEU A 1 93 ? 3.088 1.376 -6.359 1 96.19 93 LEU A CA 1
ATOM 687 C C . LEU A 1 93 ? 4.109 0.342 -5.898 1 96.19 93 LEU A C 1
ATOM 689 O O . LEU A 1 93 ? 4.016 -0.835 -6.254 1 96.19 93 LEU A O 1
ATOM 693 N N . SER A 1 94 ? 5.066 0.78 -5.098 1 97.69 94 SER A N 1
ATOM 694 C CA . SER A 1 94 ? 6.102 -0.132 -4.617 1 97.69 94 SER A CA 1
ATOM 695 C C . SER A 1 94 ? 5.52 -1.172 -3.664 1 97.69 94 SER A C 1
ATOM 697 O O . SER A 1 94 ? 5.863 -2.354 -3.742 1 97.69 94 SER A O 1
ATOM 699 N N . LEU A 1 95 ? 4.652 -0.749 -2.83 1 97.19 95 LEU A N 1
ATOM 700 C CA . LEU A 1 95 ? 4.016 -1.699 -1.926 1 97.19 95 LEU A CA 1
ATOM 701 C C . LEU A 1 95 ? 3.154 -2.691 -2.701 1 97.19 95 LEU A C 1
ATOM 703 O O . LEU A 1 95 ? 3.195 -3.895 -2.434 1 97.19 95 LEU A O 1
ATOM 707 N N . ALA A 1 96 ? 2.428 -2.152 -3.617 1 97.5 96 ALA A N 1
ATOM 708 C CA . ALA A 1 96 ? 1.582 -3 -4.453 1 97.5 96 ALA A CA 1
ATOM 709 C C . ALA A 1 96 ? 2.414 -4.039 -5.199 1 97.5 96 ALA A C 1
ATOM 711 O O . ALA A 1 96 ? 2.057 -5.219 -5.242 1 97.5 96 ALA A O 1
ATOM 712 N N . ALA A 1 97 ? 3.465 -3.596 -5.723 1 97.94 97 ALA A N 1
ATOM 713 C CA . ALA A 1 97 ? 4.32 -4.492 -6.496 1 97.94 97 ALA A CA 1
ATOM 714 C C . ALA A 1 97 ? 4.973 -5.539 -5.598 1 97.94 97 ALA A C 1
ATOM 716 O O . ALA A 1 97 ? 5.031 -6.719 -5.953 1 97.94 97 ALA A O 1
ATOM 717 N N . ALA A 1 98 ? 5.445 -5.125 -4.457 1 98 98 ALA A N 1
ATOM 718 C CA . ALA A 1 98 ? 6.094 -6.047 -3.527 1 98 98 ALA A CA 1
ATOM 719 C C . ALA A 1 98 ? 5.105 -7.09 -3.012 1 98 98 ALA A C 1
ATOM 721 O O . ALA A 1 98 ? 5.41 -8.281 -2.984 1 98 98 ALA A O 1
ATOM 722 N N . CYS A 1 99 ? 3.963 -6.688 -2.688 1 97.56 99 CYS A N 1
ATOM 723 C CA . CYS A 1 99 ? 2.961 -7.609 -2.166 1 97.56 99 CYS A CA 1
ATOM 724 C C . CYS A 1 99 ? 2.461 -8.547 -3.258 1 97.56 99 CYS A C 1
ATOM 726 O O . CYS A 1 99 ? 2.209 -9.727 -3.004 1 97.56 99 CYS A O 1
ATOM 728 N N . SER A 1 100 ? 2.303 -7.988 -4.438 1 97.44 100 SER A N 1
ATOM 729 C CA . SER A 1 100 ? 1.904 -8.828 -5.562 1 97.44 100 SER A CA 1
ATOM 730 C C . SER A 1 100 ? 2.932 -9.922 -5.824 1 97.44 100 SER A C 1
ATOM 732 O O . SER A 1 100 ? 2.574 -11.094 -5.969 1 97.44 100 SER A O 1
ATOM 734 N N . SER A 1 101 ? 4.168 -9.547 -5.867 1 97.38 101 SER A N 1
ATOM 735 C CA . SER A 1 101 ? 5.238 -10.508 -6.129 1 97.38 101 SER A CA 1
ATOM 736 C C . SER A 1 101 ? 5.379 -11.5 -4.98 1 97.38 101 SER A C 1
ATOM 738 O O . SER A 1 101 ? 5.652 -12.68 -5.203 1 97.38 101 SER A O 1
ATOM 740 N N . ALA A 1 102 ? 5.184 -11.016 -3.771 1 96.94 102 ALA A N 1
ATOM 741 C CA . ALA A 1 102 ? 5.25 -11.906 -2.609 1 96.94 102 ALA A CA 1
ATOM 742 C C . ALA A 1 102 ? 4.137 -12.945 -2.65 1 96.94 102 ALA A C 1
ATOM 744 O O . ALA A 1 102 ? 4.363 -14.117 -2.33 1 96.94 102 ALA A O 1
ATOM 745 N N . ALA A 1 103 ? 3.006 -12.555 -3.059 1 96.12 103 ALA A N 1
ATOM 746 C CA . ALA A 1 103 ? 1.872 -13.469 -3.104 1 96.12 103 ALA A CA 1
ATOM 747 C C . ALA A 1 103 ? 2.115 -14.594 -4.109 1 96.12 103 ALA A C 1
ATOM 749 O O . ALA A 1 103 ? 1.824 -15.758 -3.832 1 96.12 103 ALA A O 1
ATOM 750 N N . VAL A 1 104 ? 2.639 -14.242 -5.254 1 93.75 104 VAL A N 1
ATOM 751 C CA . VAL A 1 104 ? 2.924 -15.227 -6.285 1 93.75 104 VAL A CA 1
ATOM 752 C C . VAL A 1 104 ? 4.027 -16.172 -5.809 1 93.75 104 VAL A C 1
ATOM 754 O O . VAL A 1 104 ? 3.941 -17.391 -6 1 93.75 104 VAL A O 1
ATOM 757 N N . THR A 1 105 ? 4.969 -15.578 -5.156 1 93.38 105 THR A N 1
ATOM 758 C CA . THR A 1 105 ? 6.062 -16.406 -4.656 1 93.38 105 THR A CA 1
ATOM 759 C C . THR A 1 105 ? 5.574 -17.344 -3.566 1 93.38 105 THR A C 1
ATOM 761 O O . THR A 1 105 ? 5.984 -18.516 -3.516 1 93.38 105 THR A O 1
ATOM 764 N N . VAL A 1 106 ? 4.723 -16.891 -2.715 1 92.81 106 VAL A N 1
ATOM 765 C CA . VAL A 1 106 ? 4.16 -17.75 -1.674 1 92.81 106 VAL A CA 1
ATOM 766 C C . VAL A 1 106 ? 3.297 -18.844 -2.309 1 92.81 106 VAL A C 1
ATOM 768 O O . VAL A 1 106 ? 3.303 -19.984 -1.854 1 92.81 106 VAL A O 1
ATOM 771 N N . LEU A 1 107 ? 2.607 -18.5 -3.342 1 90.56 107 LEU A N 1
ATOM 772 C CA . LEU A 1 107 ? 1.826 -19.5 -4.066 1 90.56 107 LEU A CA 1
ATOM 773 C C . LEU A 1 107 ? 2.729 -20.594 -4.625 1 90.56 107 LEU A C 1
ATOM 775 O O . LEU A 1 107 ? 2.414 -21.781 -4.512 1 90.56 107 LEU A O 1
ATOM 779 N N . PHE A 1 108 ? 3.844 -20.188 -5.148 1 88.75 108 PHE A N 1
ATOM 780 C CA . PHE A 1 108 ? 4.777 -21.125 -5.75 1 88.75 108 PHE A CA 1
ATOM 781 C C . PHE A 1 108 ? 5.449 -21.984 -4.684 1 88.75 108 PHE A C 1
ATOM 783 O O . PHE A 1 108 ? 5.668 -23.172 -4.883 1 88.75 108 PHE A O 1
ATOM 790 N N . ALA A 1 109 ? 5.707 -21.391 -3.615 1 87.25 109 ALA A N 1
ATOM 791 C CA . ALA A 1 109 ? 6.535 -22.062 -2.607 1 87.25 109 ALA A CA 1
ATOM 792 C C . ALA A 1 109 ? 5.672 -22.844 -1.617 1 87.25 109 ALA A C 1
ATOM 794 O O . ALA A 1 109 ? 6.078 -23.891 -1.129 1 87.25 109 ALA A O 1
ATOM 795 N N . ARG A 1 110 ? 4.504 -22.344 -1.341 1 86.06 110 ARG A N 1
ATOM 796 C CA . ARG A 1 110 ? 3.762 -22.906 -0.218 1 86.06 110 ARG A CA 1
ATOM 797 C C . ARG A 1 110 ? 2.434 -23.5 -0.681 1 86.06 110 ARG A C 1
ATOM 799 O O . ARG A 1 110 ? 2.086 -24.625 -0.313 1 86.06 110 ARG A O 1
ATOM 806 N N . ASP A 1 111 ? 1.764 -22.906 -1.536 1 86.69 111 ASP A N 1
ATOM 807 C CA . ASP A 1 111 ? 0.417 -23.344 -1.89 1 86.69 111 ASP A CA 1
ATOM 808 C C . ASP A 1 111 ? 0.456 -24.438 -2.955 1 86.69 111 ASP A C 1
ATOM 810 O O . ASP A 1 111 ? -0.348 -25.375 -2.926 1 86.69 111 ASP A O 1
ATOM 814 N N . SER A 1 112 ? 1.317 -24.375 -4.008 1 81.31 112 SER A N 1
ATOM 815 C CA . SER A 1 112 ? 1.33 -25.344 -5.109 1 81.31 112 SER A CA 1
ATOM 816 C C . SER A 1 112 ? 2.648 -26.109 -5.164 1 81.31 112 SER A C 1
ATOM 818 O O . SER A 1 112 ? 2.781 -27.078 -5.914 1 81.31 112 SER A O 1
ATOM 820 N N . ASP A 1 113 ? 3.668 -25.781 -4.426 1 79.12 113 ASP A N 1
ATOM 821 C CA . ASP A 1 113 ? 4.992 -26.406 -4.367 1 79.12 113 ASP A CA 1
ATOM 822 C C . ASP A 1 113 ? 5.668 -26.375 -5.734 1 79.12 113 ASP A C 1
ATOM 824 O O . ASP A 1 113 ? 6.328 -27.344 -6.121 1 79.12 113 ASP A O 1
ATOM 828 N N . PHE A 1 114 ? 5.434 -25.438 -6.559 1 80.19 114 PHE A N 1
ATOM 829 C CA . PHE A 1 114 ? 6.059 -25.281 -7.867 1 80.19 114 PHE A CA 1
ATOM 830 C C . PHE A 1 114 ? 7.57 -25.141 -7.73 1 80.19 114 PHE A C 1
ATOM 832 O O . PHE A 1 114 ? 8.328 -25.625 -8.57 1 80.19 114 PHE A O 1
ATOM 839 N N . CYS A 1 115 ? 7.938 -24.531 -6.699 1 78.88 115 CYS A N 1
ATOM 840 C CA . CYS A 1 115 ? 9.367 -24.328 -6.488 1 78.88 115 CYS A CA 1
ATOM 841 C C . CYS A 1 115 ? 10.086 -25.656 -6.262 1 78.88 115 CYS A C 1
ATOM 843 O O . CYS A 1 115 ? 11.25 -25.797 -6.621 1 78.88 115 CYS A O 1
ATOM 845 N N . ARG A 1 116 ? 9.344 -26.578 -5.762 1 78 116 ARG A N 1
ATOM 846 C CA . ARG A 1 116 ? 9.922 -27.906 -5.531 1 78 116 ARG A CA 1
ATOM 847 C C . ARG A 1 116 ? 9.852 -28.766 -6.793 1 78 116 ARG A C 1
ATOM 849 O O . ARG A 1 116 ? 10.742 -29.562 -7.055 1 78 116 ARG A O 1
ATOM 856 N N . MET A 1 117 ? 8.898 -28.406 -7.578 1 75.56 117 MET A N 1
ATOM 857 C CA . MET A 1 117 ? 8.672 -29.234 -8.758 1 75.56 117 MET A CA 1
ATOM 858 C C . MET A 1 117 ? 9.5 -28.734 -9.938 1 75.56 117 MET A C 1
ATOM 860 O O . MET A 1 117 ? 10.023 -29.547 -10.711 1 75.56 117 MET A O 1
ATOM 864 N N . ILE A 1 118 ? 9.586 -27.469 -10 1 76.56 118 ILE A N 1
ATOM 865 C CA . ILE A 1 118 ? 10.344 -26.859 -11.086 1 76.56 118 ILE A CA 1
ATOM 866 C C . ILE A 1 118 ? 11.609 -26.203 -10.531 1 76.56 118 ILE A C 1
ATOM 868 O O . ILE A 1 118 ? 11.586 -25.062 -10.094 1 76.56 118 ILE A O 1
ATOM 872 N N . LEU A 1 119 ? 12.586 -26.938 -10.484 1 72.19 119 LEU A N 1
ATOM 873 C CA . LEU A 1 119 ? 13.852 -26.531 -9.883 1 72.19 119 LEU A CA 1
ATOM 874 C C . LEU A 1 119 ? 14.453 -25.359 -10.641 1 72.19 119 LEU A C 1
ATOM 876 O O . LEU A 1 119 ? 15.305 -24.641 -10.109 1 72.19 119 LEU A O 1
ATOM 880 N N . GLN A 1 120 ? 13.992 -25.219 -11.836 1 74 120 GLN A N 1
ATOM 881 C CA . GLN A 1 120 ? 14.523 -24.109 -12.633 1 74 120 GLN A CA 1
ATOM 882 C C . GLN A 1 120 ? 14.023 -22.766 -12.125 1 74 120 GLN A C 1
ATOM 884 O O . GLN A 1 120 ? 14.633 -21.734 -12.391 1 74 120 GLN A O 1
ATOM 889 N N . LEU A 1 121 ? 12.938 -22.969 -11.344 1 77.94 121 LEU A N 1
ATOM 890 C CA . LEU A 1 121 ? 12.43 -21.719 -10.781 1 77.94 121 LEU A CA 1
ATOM 891 C C . LEU A 1 121 ? 13.289 -21.266 -9.609 1 77.94 121 LEU A C 1
ATOM 893 O O . LEU A 1 121 ? 13.547 -22.031 -8.68 1 77.94 121 LEU A O 1
ATOM 897 N N . SER A 1 122 ? 13.891 -20.125 -9.711 1 83.44 122 SER A N 1
ATOM 898 C CA . SER A 1 122 ? 14.734 -19.547 -8.672 1 83.44 122 SER A CA 1
ATOM 899 C C . SER A 1 122 ? 13.898 -18.859 -7.602 1 83.44 122 SER A C 1
ATOM 901 O O . SER A 1 122 ? 13.961 -17.641 -7.449 1 83.44 122 SER A O 1
ATOM 903 N N . CYS A 1 123 ? 13.203 -19.609 -6.758 1 87.5 123 CYS A N 1
ATOM 904 C CA . CYS A 1 123 ? 12.312 -19.078 -5.73 1 87.5 123 CYS A CA 1
ATOM 905 C C . CYS A 1 123 ? 13.094 -18.266 -4.699 1 87.5 123 CYS A C 1
ATOM 907 O O . CYS A 1 123 ? 12.602 -17.25 -4.195 1 87.5 123 CYS A O 1
ATOM 909 N N . GLY A 1 124 ? 14.312 -18.672 -4.461 1 90.75 124 GLY A N 1
ATOM 910 C CA . GLY A 1 124 ? 15.156 -17.922 -3.535 1 90.75 124 GLY A CA 1
ATOM 911 C C . GLY A 1 124 ? 15.461 -16.516 -4.012 1 90.75 124 GLY A C 1
ATOM 912 O O . GLY A 1 124 ? 15.414 -15.57 -3.229 1 90.75 124 GLY A O 1
ATOM 913 N N . LYS A 1 125 ? 15.766 -16.422 -5.277 1 93.75 125 LYS A N 1
ATOM 914 C CA . LYS A 1 125 ? 16.047 -15.102 -5.852 1 93.75 125 LYS A CA 1
ATOM 915 C C . LYS A 1 125 ? 14.805 -14.211 -5.816 1 93.75 125 LYS A C 1
ATOM 917 O O . LYS A 1 125 ? 14.906 -13.008 -5.574 1 93.75 125 LYS A O 1
ATOM 922 N N . PHE A 1 126 ? 13.656 -14.859 -6.043 1 94.06 126 PHE A N 1
ATOM 923 C CA . PHE A 1 126 ? 12.414 -14.102 -5.949 1 94.06 126 PHE A CA 1
ATOM 924 C C . PHE A 1 126 ? 12.234 -13.531 -4.547 1 94.06 126 PHE A C 1
ATOM 926 O O . PHE A 1 126 ? 11.914 -12.352 -4.391 1 94.06 126 PHE A O 1
ATOM 933 N N . GLU A 1 127 ? 12.5 -14.328 -3.557 1 94.69 127 GLU A N 1
ATOM 934 C CA . GLU A 1 127 ? 12.305 -13.906 -2.17 1 94.69 127 GLU A CA 1
ATOM 935 C C . GLU A 1 127 ? 13.258 -12.773 -1.796 1 94.69 127 GLU A C 1
ATOM 937 O O . GLU A 1 127 ? 12.859 -11.82 -1.123 1 94.69 127 GLU A O 1
ATOM 942 N N . ILE A 1 128 ? 14.438 -12.883 -2.238 1 96.25 128 ILE A N 1
ATOM 943 C CA . ILE A 1 128 ? 15.43 -11.859 -1.931 1 96.25 128 ILE A CA 1
ATOM 944 C C . ILE A 1 128 ? 15.047 -10.555 -2.615 1 96.25 128 ILE A C 1
ATOM 946 O O . ILE A 1 128 ? 15.094 -9.484 -1.997 1 96.25 128 ILE A O 1
ATOM 950 N N . SER A 1 129 ? 14.719 -10.641 -3.877 1 97.62 129 SER A N 1
ATOM 951 C CA . SER A 1 129 ? 14.312 -9.453 -4.613 1 97.62 129 SER A CA 1
ATOM 952 C C . SER A 1 129 ? 13.133 -8.766 -3.934 1 97.62 129 SER A C 1
ATOM 954 O O . SER A 1 129 ? 13.117 -7.539 -3.787 1 97.62 129 SER A O 1
ATOM 956 N N . ILE A 1 130 ? 12.203 -9.516 -3.494 1 97.75 130 ILE A N 1
ATOM 957 C CA . ILE A 1 130 ? 10.992 -9 -2.861 1 97.75 130 ILE A CA 1
ATOM 958 C C . ILE A 1 130 ? 11.344 -8.367 -1.516 1 97.75 130 ILE A C 1
ATOM 960 O O . ILE A 1 130 ? 10.812 -7.312 -1.158 1 97.75 130 ILE A O 1
ATOM 964 N N . ALA A 1 131 ? 12.172 -8.992 -0.784 1 97.69 131 ALA A N 1
ATOM 965 C CA . ALA A 1 131 ? 12.617 -8.422 0.486 1 97.69 131 ALA A CA 1
ATOM 966 C C . ALA A 1 131 ? 13.266 -7.055 0.28 1 97.69 131 ALA A C 1
ATOM 968 O O . ALA A 1 131 ? 13 -6.117 1.034 1 97.69 131 ALA A O 1
ATOM 969 N N . LEU A 1 132 ? 14.023 -6.98 -0.739 1 98.5 132 LEU A N 1
ATOM 970 C CA . LEU A 1 132 ? 14.672 -5.715 -1.064 1 98.5 132 LEU A CA 1
ATOM 971 C C . LEU A 1 132 ? 13.641 -4.664 -1.47 1 98.5 132 LEU A C 1
ATOM 973 O O . LEU A 1 132 ? 13.781 -3.486 -1.141 1 98.5 132 LEU A O 1
ATOM 977 N N . ALA A 1 133 ? 12.656 -5.113 -2.164 1 98.38 133 ALA A N 1
ATOM 978 C CA . ALA A 1 133 ? 11.578 -4.207 -2.559 1 98.38 133 ALA A CA 1
ATOM 979 C C . ALA A 1 133 ? 10.828 -3.682 -1.34 1 98.38 133 ALA A C 1
ATOM 981 O O . ALA A 1 133 ? 10.461 -2.504 -1.286 1 98.38 133 ALA A O 1
ATOM 982 N N . PHE A 1 134 ? 10.648 -4.488 -0.323 1 98.31 134 PHE A N 1
ATOM 983 C CA . PHE A 1 134 ? 9.977 -4.059 0.898 1 98.31 134 PHE A CA 1
ATOM 984 C C . PHE A 1 134 ? 10.836 -3.059 1.663 1 98.31 134 PHE A C 1
ATOM 986 O O . PHE A 1 134 ? 10.312 -2.105 2.244 1 98.31 134 PHE A O 1
ATOM 993 N N . ILE A 1 135 ? 12.047 -3.268 1.652 1 97.94 135 ILE A 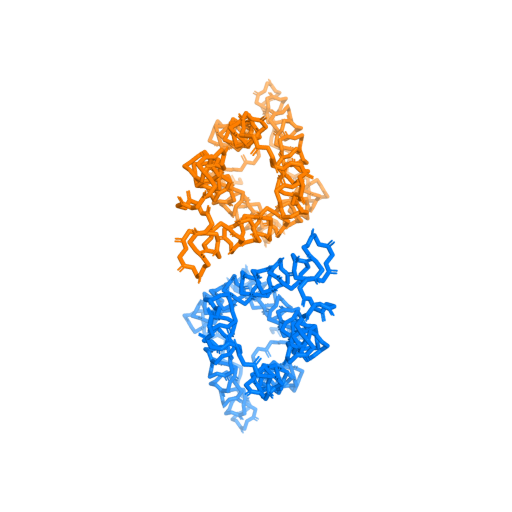N 1
ATOM 994 C CA . ILE A 1 135 ? 12.961 -2.32 2.291 1 97.94 135 ILE A CA 1
ATOM 995 C C . ILE A 1 135 ? 12.883 -0.974 1.574 1 97.94 135 ILE A C 1
ATOM 997 O O . ILE A 1 135 ? 12.844 0.077 2.217 1 97.94 135 ILE A O 1
ATOM 1001 N N . THR A 1 136 ? 12.914 -1.065 0.244 1 97.94 136 THR A N 1
ATOM 1002 C CA . THR A 1 136 ? 12.766 0.153 -0.545 1 97.94 136 THR A CA 1
ATOM 1003 C C . THR A 1 136 ? 11.484 0.887 -0.166 1 97.94 136 THR A C 1
ATOM 1005 O O . THR A 1 136 ? 11.5 2.098 0.062 1 97.94 136 THR A O 1
ATOM 1008 N N . TRP A 1 137 ? 10.406 0.143 -0.045 1 97.44 137 TRP A N 1
ATOM 1009 C CA . TRP A 1 137 ? 9.125 0.744 0.303 1 97.44 137 TRP A CA 1
ATOM 1010 C C . TRP A 1 137 ? 9.18 1.383 1.688 1 97.44 137 TRP A C 1
ATOM 1012 O O . TRP A 1 137 ? 8.625 2.461 1.903 1 97.44 137 TRP A O 1
ATOM 1022 N N . LEU A 1 138 ? 9.82 0.762 2.611 1 96.75 138 LEU A N 1
ATOM 1023 C CA . LEU A 1 138 ? 9.945 1.311 3.957 1 96.75 138 LEU A CA 1
ATOM 1024 C C . LEU A 1 138 ? 10.672 2.652 3.932 1 96.75 138 LEU A C 1
ATOM 1026 O O . LEU A 1 138 ? 10.258 3.598 4.605 1 96.75 138 LEU A O 1
ATOM 1030 N N . LEU A 1 139 ? 11.656 2.73 3.168 1 96.56 139 LEU A N 1
ATOM 1031 C CA . LEU A 1 139 ? 12.406 3.975 3.051 1 96.56 139 LEU A CA 1
ATOM 1032 C C . LEU A 1 139 ? 11.562 5.059 2.393 1 96.56 139 LEU A C 1
ATOM 1034 O O . LEU A 1 139 ? 11.625 6.227 2.787 1 96.56 139 LEU A O 1
ATOM 1038 N N . ILE A 1 140 ? 10.758 4.66 1.408 1 96.12 140 ILE A N 1
ATOM 1039 C CA . ILE A 1 140 ? 9.867 5.602 0.738 1 96.12 140 ILE A CA 1
ATOM 1040 C C . ILE A 1 140 ? 8.812 6.102 1.72 1 96.12 140 ILE A C 1
ATOM 1042 O O . ILE A 1 140 ? 8.469 7.285 1.718 1 96.12 140 ILE A O 1
ATOM 1046 N N . ALA A 1 141 ? 8.359 5.195 2.531 1 93.81 141 ALA A N 1
ATOM 1047 C CA . ALA A 1 141 ? 7.348 5.559 3.516 1 93.81 141 ALA A CA 1
ATOM 1048 C C . ALA A 1 141 ? 7.883 6.59 4.504 1 93.81 141 ALA A C 1
ATOM 1050 O O . ALA A 1 141 ? 7.188 7.547 4.855 1 93.81 141 ALA A O 1
ATOM 1051 N N . ILE A 1 142 ? 9.055 6.398 4.887 1 92.94 142 ILE A N 1
ATOM 1052 C CA . ILE A 1 142 ? 9.695 7.352 5.793 1 92.94 142 ILE A CA 1
ATOM 1053 C C . ILE A 1 142 ? 9.812 8.711 5.109 1 92.94 142 ILE A C 1
ATOM 1055 O O . ILE A 1 142 ? 9.461 9.742 5.691 1 92.94 142 ILE A O 1
ATOM 1059 N N . SER A 1 143 ? 10.227 8.695 3.881 1 92.12 143 SER A N 1
ATOM 1060 C CA . SER A 1 143 ? 10.352 9.93 3.115 1 92.12 143 SER A CA 1
ATOM 1061 C C . SER A 1 143 ? 9 10.617 2.963 1 92.12 143 SER A C 1
ATOM 1063 O O . SER A 1 143 ? 8.898 11.844 3.082 1 92.12 143 SER A O 1
ATOM 1065 N N . SER A 1 144 ? 8.008 9.867 2.727 1 90.38 144 SER A N 1
ATOM 1066 C CA . SER A 1 144 ? 6.668 10.414 2.52 1 90.38 144 SER A CA 1
ATOM 1067 C C . SER A 1 144 ? 6.133 11.07 3.787 1 90.38 144 SER A C 1
ATOM 1069 O O . SER A 1 144 ? 5.523 12.141 3.729 1 90.38 144 SER A O 1
ATOM 1071 N N . VAL A 1 145 ? 6.375 10.477 4.902 1 86.75 145 VAL A N 1
ATOM 1072 C CA . VAL A 1 145 ? 5.887 11 6.176 1 86.75 145 VAL A CA 1
ATOM 1073 C C . VAL A 1 145 ? 6.609 12.305 6.504 1 86.75 145 VAL A C 1
ATOM 1075 O O . VAL A 1 145 ? 5.984 13.281 6.93 1 86.75 145 VAL A O 1
ATOM 1078 N N . VAL A 1 146 ? 7.852 12.391 6.285 1 86.75 146 VAL A N 1
ATOM 1079 C CA . VAL A 1 146 ? 8.664 13.562 6.598 1 86.75 146 VAL A CA 1
ATOM 1080 C C . VAL A 1 146 ? 8.25 14.727 5.699 1 86.75 146 VAL A C 1
ATOM 1082 O O . VAL A 1 146 ? 8.031 15.844 6.18 1 86.75 146 VAL A O 1
ATOM 1085 N N . MET A 1 147 ? 8.102 14.414 4.469 1 86.81 147 MET A N 1
ATOM 1086 C CA . MET A 1 147 ? 7.746 15.469 3.527 1 86.81 147 MET A CA 1
ATOM 1087 C C . MET A 1 147 ? 6.332 15.969 3.787 1 86.81 147 MET A C 1
ATOM 1089 O O . MET A 1 147 ? 6.059 17.172 3.645 1 86.81 147 MET A O 1
ATOM 1093 N N . PHE A 1 148 ? 5.461 15.086 4.125 1 85.75 148 PHE A N 1
ATOM 1094 C CA . PHE A 1 148 ? 4.09 15.484 4.418 1 85.75 148 PHE A CA 1
ATOM 1095 C C . PHE A 1 148 ? 4.035 16.344 5.676 1 85.75 148 PHE A C 1
ATOM 1097 O O . PHE A 1 148 ? 3.285 17.312 5.734 1 85.75 148 PHE A O 1
ATOM 1104 N N . TRP A 1 149 ? 4.816 15.984 6.641 1 83.62 149 TRP A N 1
ATOM 1105 C CA . TRP A 1 149 ? 4.883 16.766 7.875 1 83.62 149 TRP A CA 1
ATOM 1106 C C . TRP A 1 149 ? 5.398 18.172 7.602 1 83.62 149 TRP A C 1
ATOM 1108 O O . TRP A 1 149 ? 4.871 19.141 8.141 1 83.62 149 TRP A O 1
ATOM 1118 N N . LEU A 1 150 ? 6.305 18.297 6.754 1 83.56 150 LEU A N 1
ATOM 1119 C CA . LEU A 1 150 ? 6.871 19.594 6.391 1 83.56 150 LEU A CA 1
ATOM 1120 C C . LEU A 1 150 ? 5.848 20.438 5.641 1 83.56 150 LEU A C 1
ATOM 1122 O O . LEU A 1 150 ? 5.727 21.641 5.891 1 83.56 150 LEU A O 1
ATOM 1126 N N . LEU A 1 151 ? 5.125 19.797 4.785 1 83.06 151 LEU A N 1
ATOM 1127 C CA . LEU A 1 151 ? 4.109 20.5 4.008 1 83.06 151 LEU A CA 1
ATOM 1128 C C . LEU A 1 151 ? 2.988 21.016 4.906 1 83.06 151 LEU A C 1
ATOM 1130 O O . LEU A 1 151 ? 2.488 22.125 4.719 1 83.06 151 LEU A O 1
ATOM 1134 N N . ALA A 1 152 ? 2.613 20.25 5.879 1 79.69 152 ALA A N 1
ATOM 1135 C CA . ALA A 1 152 ? 1.514 20.625 6.766 1 79.69 152 ALA A CA 1
ATOM 1136 C C . ALA A 1 152 ? 1.951 21.688 7.77 1 79.69 152 ALA A C 1
ATOM 1138 O O . ALA A 1 152 ? 1.113 22.359 8.375 1 79.69 152 ALA A O 1
ATOM 1139 N N . SER A 1 153 ? 3.236 21.844 7.973 1 76.38 153 SER A N 1
ATOM 1140 C CA . SER A 1 153 ? 3.758 22.812 8.93 1 76.38 153 SER A CA 1
ATOM 1141 C C . SER A 1 153 ? 4.02 24.156 8.273 1 76.38 153 SER A C 1
ATOM 1143 O O . SER A 1 153 ? 4.355 25.141 8.953 1 76.38 153 SER A O 1
ATOM 1145 N N . VAL A 1 154 ? 4.066 24.266 7.031 1 74.19 154 VAL A N 1
ATOM 1146 C CA . VAL A 1 154 ? 4.242 25.547 6.355 1 74.19 154 VAL A CA 1
ATOM 1147 C C . VAL A 1 154 ? 2.883 26.203 6.141 1 74.19 154 VAL A C 1
ATOM 1149 O O . VAL A 1 154 ? 1.903 25.531 5.809 1 74.19 154 VAL A O 1
ATOM 1152 N N . MET B 1 1 ? -12.883 25.516 14.727 1 44.44 1 MET B N 1
ATOM 1153 C CA . MET B 1 1 ? -12.078 24.422 14.211 1 44.44 1 MET B CA 1
ATOM 1154 C C . MET B 1 1 ? -12.602 23.953 12.859 1 44.44 1 MET B C 1
ATOM 1156 O O . MET B 1 1 ? -13.812 23.859 12.656 1 44.44 1 MET B O 1
ATOM 1160 N N . LYS B 1 2 ? -11.883 24.109 11.742 1 55.56 2 LYS B N 1
ATOM 1161 C CA . LYS B 1 2 ? -12.336 23.875 10.375 1 55.56 2 LYS B CA 1
ATOM 1162 C C . LYS B 1 2 ? -12.805 22.438 10.188 1 55.56 2 LYS B C 1
ATOM 1164 O O . LYS B 1 2 ? -12.055 21.5 10.445 1 55.56 2 LYS B O 1
ATOM 1169 N N . VAL B 1 3 ? -14.07 22.234 10.227 1 61.62 3 VAL B N 1
ATOM 1170 C CA . VAL B 1 3 ? -14.703 20.938 9.992 1 61.62 3 VAL B CA 1
ATOM 1171 C C . VAL B 1 3 ? -14.289 20.406 8.625 1 61.62 3 VAL B C 1
ATOM 1173 O O . VAL B 1 3 ? -14.539 21.047 7.598 1 61.62 3 VAL B O 1
ATOM 1176 N N . VAL B 1 4 ? -13.281 19.641 8.586 1 67.88 4 VAL B N 1
ATOM 1177 C CA . VAL B 1 4 ? -12.891 19.031 7.316 1 67.88 4 VAL B CA 1
ATOM 1178 C C . VAL B 1 4 ? -13.805 17.859 7 1 67.88 4 VAL B C 1
ATOM 1180 O O . VAL B 1 4 ? -14.156 17.078 7.891 1 67.88 4 VAL B O 1
ATOM 1183 N N . VAL B 1 5 ? -14.391 17.875 5.801 1 74.75 5 VAL B N 1
ATOM 1184 C CA . VAL B 1 5 ? -15.203 16.781 5.301 1 74.75 5 VAL B CA 1
ATOM 1185 C C . VAL B 1 5 ? -14.492 15.453 5.555 1 74.75 5 VAL B C 1
ATOM 1187 O O . VAL B 1 5 ? -13.297 15.312 5.285 1 74.75 5 VAL B O 1
ATOM 1190 N N . GLY B 1 6 ? -15.227 14.547 6.305 1 74.25 6 GLY B N 1
ATOM 1191 C CA . GLY B 1 6 ? -14.648 13.242 6.586 1 74.25 6 GLY B CA 1
ATOM 1192 C C . GLY B 1 6 ? -14.039 13.148 7.973 1 74.25 6 GLY B C 1
ATOM 1193 O O . GLY B 1 6 ? -13.562 12.086 8.375 1 74.25 6 GLY B O 1
ATOM 1194 N N . SER B 1 7 ? -14.125 14.203 8.688 1 80.06 7 SER B N 1
ATOM 1195 C CA . SER B 1 7 ? -13.562 14.211 10.039 1 80.06 7 SER B CA 1
ATOM 1196 C C . SER B 1 7 ? -14.43 13.398 10.992 1 80.06 7 SER B C 1
ATOM 1198 O O . SER B 1 7 ? -15.617 13.188 10.742 1 80.06 7 SER B O 1
ATOM 1200 N N . PRO B 1 8 ? -13.789 12.93 11.977 1 79.5 8 PRO B N 1
ATOM 1201 C CA . PRO B 1 8 ? -14.562 12.188 12.969 1 79.5 8 PRO B CA 1
ATOM 1202 C C . PRO B 1 8 ? -15.656 13.031 13.625 1 79.5 8 PRO B C 1
ATOM 1204 O O . PRO B 1 8 ? -15.445 14.219 13.883 1 79.5 8 PRO B O 1
ATOM 1207 N N . GLY B 1 9 ? -16.891 12.5 13.773 1 81.38 9 GLY B N 1
ATOM 1208 C CA . GLY B 1 9 ? -18 13.195 14.406 1 81.38 9 GLY B CA 1
ATOM 1209 C C . GLY B 1 9 ? -18.859 13.953 13.422 1 81.38 9 GLY B C 1
ATOM 1210 O O . GLY B 1 9 ? -19.703 14.758 13.82 1 81.38 9 GLY B O 1
ATOM 1211 N N . THR B 1 10 ? -18.688 13.789 12.141 1 86.25 10 THR B N 1
ATOM 1212 C CA . THR B 1 10 ? -19.484 14.438 11.117 1 86.25 10 THR B CA 1
ATOM 1213 C C . THR B 1 10 ? -20.281 13.398 10.328 1 86.25 10 THR B C 1
ATOM 1215 O O . THR B 1 10 ? -19.969 12.211 10.359 1 86.25 10 THR B O 1
ATOM 1218 N N . TRP B 1 11 ? -21.312 13.914 9.664 1 87.94 11 TRP B N 1
ATOM 1219 C CA . TRP B 1 11 ? -22.125 13.039 8.828 1 87.94 11 TRP B CA 1
ATOM 1220 C C . TRP B 1 11 ? -21.297 12.469 7.676 1 87.94 11 TRP B C 1
ATOM 1222 O O . TRP B 1 11 ? -21.484 11.312 7.289 1 87.94 11 TRP B O 1
ATOM 1232 N N . SER B 1 12 ? -20.422 13.242 7.148 1 89.75 12 SER B N 1
ATOM 1233 C CA . SER B 1 12 ? -19.578 12.766 6.059 1 89.75 12 SER B CA 1
ATOM 1234 C C . SER B 1 12 ? -18.609 11.703 6.543 1 89.75 12 SER B C 1
ATOM 1236 O O . SER B 1 12 ? -18.328 10.742 5.82 1 89.75 12 SER B O 1
ATOM 1238 N N . GLY B 1 13 ? -18.188 11.906 7.707 1 90.62 13 GLY B N 1
ATOM 1239 C CA . GLY B 1 13 ? -17.328 10.891 8.297 1 90.62 13 GLY B CA 1
ATOM 1240 C C . GLY B 1 13 ? -18.047 9.578 8.562 1 90.62 13 GLY B C 1
ATOM 1241 O O . GLY B 1 13 ? -17.516 8.5 8.305 1 90.62 13 GLY B O 1
ATOM 1242 N N . LEU B 1 14 ? -19.219 9.719 9 1 92.31 14 LEU B N 1
ATOM 1243 C CA . LEU B 1 14 ? -20.016 8.531 9.273 1 92.31 14 LEU B CA 1
ATOM 1244 C C . LEU B 1 14 ? -20.312 7.766 7.984 1 92.31 14 LEU B C 1
ATOM 1246 O O . LEU B 1 14 ? -20.219 6.535 7.961 1 92.31 14 LEU B O 1
ATOM 1250 N N . LEU B 1 15 ? -20.625 8.461 6.945 1 93.19 15 LEU B N 1
ATOM 1251 C CA . LEU B 1 15 ? -20.875 7.828 5.652 1 93.19 15 LEU B CA 1
ATOM 1252 C C . LEU B 1 15 ? -19.641 7.117 5.141 1 93.19 15 LEU B C 1
ATOM 1254 O O . LEU B 1 15 ? -19.734 6.027 4.57 1 93.19 15 LEU B O 1
ATOM 1258 N N . LEU B 1 16 ? -18.5 7.707 5.309 1 94.12 16 LEU B N 1
ATOM 1259 C 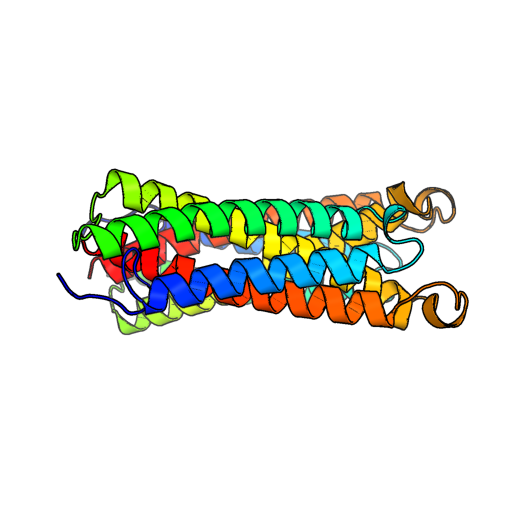CA . LEU B 1 16 ? -17.219 7.117 4.918 1 94.12 16 LEU B CA 1
ATOM 1260 C C . LEU B 1 16 ? -16.984 5.797 5.648 1 94.12 16 LEU B C 1
ATOM 1262 O O . LEU B 1 16 ? -16.609 4.797 5.031 1 94.12 16 LEU B O 1
ATOM 1266 N N . ARG B 1 17 ? -17.312 5.719 6.91 1 95.38 17 ARG B N 1
ATOM 1267 C CA . ARG B 1 17 ? -17.078 4.527 7.727 1 95.38 17 ARG B CA 1
ATOM 1268 C C . ARG B 1 17 ? -18.078 3.424 7.371 1 95.38 17 ARG B C 1
ATOM 1270 O O . ARG B 1 17 ? -17.719 2.246 7.336 1 95.38 17 ARG B O 1
ATOM 1277 N N . ILE B 1 18 ? -19.219 3.82 7.133 1 95.19 18 ILE B N 1
ATOM 1278 C CA . ILE B 1 18 ? -20.234 2.846 6.742 1 95.19 18 ILE B CA 1
ATOM 1279 C C . ILE B 1 18 ? -19.875 2.234 5.391 1 95.19 18 ILE B C 1
ATOM 1281 O O . ILE B 1 18 ? -20 1.024 5.191 1 95.19 18 ILE B O 1
ATOM 1285 N N . GLY B 1 19 ? -19.469 3.109 4.516 1 96.25 19 GLY B N 1
ATOM 1286 C CA . GLY B 1 19 ? -19.016 2.615 3.227 1 96.25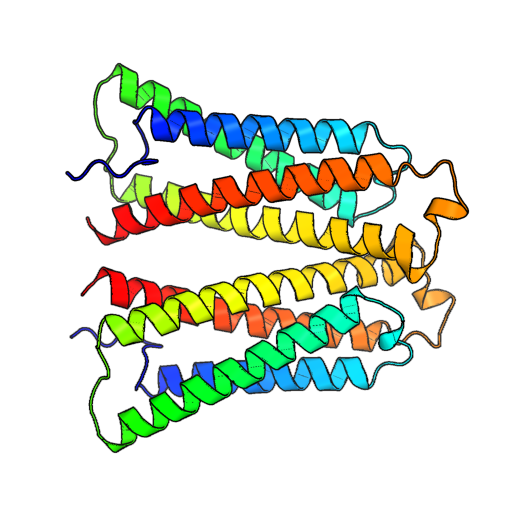 19 GLY B CA 1
ATOM 1287 C C . GLY B 1 19 ? -17.844 1.646 3.334 1 96.25 19 GLY B C 1
ATOM 1288 O O . GLY B 1 19 ? -17.844 0.596 2.688 1 96.25 19 GLY B O 1
ATOM 1289 N N . GLN B 1 20 ? -16.891 1.965 4.16 1 96.81 20 GLN B N 1
ATOM 1290 C CA . GLN B 1 20 ? -15.75 1.085 4.387 1 96.81 20 GLN B CA 1
ATOM 1291 C C . GLN B 1 20 ? -16.203 -0.276 4.91 1 96.81 20 GLN B C 1
ATOM 1293 O O . GLN B 1 20 ? -15.742 -1.314 4.43 1 96.81 20 GLN B O 1
ATOM 1298 N N . CYS B 1 21 ? -17.078 -0.247 5.848 1 96.94 21 CYS B N 1
ATOM 1299 C CA . CYS B 1 21 ? -17.547 -1.478 6.469 1 96.94 21 CYS B CA 1
ATOM 1300 C C . CYS B 1 21 ? -18.359 -2.311 5.48 1 96.94 21 CYS B C 1
ATOM 1302 O O . CYS B 1 21 ? -18.156 -3.523 5.379 1 96.94 21 CYS B O 1
ATOM 1304 N N . ALA B 1 22 ? -19.203 -1.671 4.75 1 97.38 22 ALA B N 1
ATOM 1305 C CA . ALA B 1 22 ? -20.062 -2.363 3.805 1 97.38 22 ALA B CA 1
ATOM 1306 C C . ALA B 1 22 ? -19.266 -3 2.68 1 97.38 22 ALA B C 1
ATOM 1308 O O . ALA B 1 22 ? -19.469 -4.168 2.344 1 97.38 22 ALA B O 1
ATOM 1309 N N . PHE B 1 23 ? -18.328 -2.283 2.09 1 98.5 23 PHE B N 1
ATOM 1310 C CA . PHE B 1 23 ? -17.531 -2.811 0.983 1 98.5 23 PHE B CA 1
ATOM 1311 C C . PHE B 1 23 ? -16.578 -3.896 1.468 1 98.5 23 PHE B C 1
ATOM 1313 O O . PHE B 1 23 ? -16.328 -4.871 0.759 1 98.5 23 PHE B O 1
ATOM 1320 N N . ALA B 1 24 ? -16.062 -3.711 2.648 1 98.5 24 ALA B N 1
ATOM 1321 C CA . ALA B 1 24 ? -15.219 -4.758 3.221 1 98.5 24 ALA B CA 1
ATOM 1322 C C . ALA B 1 24 ? -16.016 -6.039 3.447 1 98.5 24 ALA B C 1
ATOM 1324 O O . ALA B 1 24 ? -15.555 -7.129 3.102 1 98.5 24 ALA B O 1
ATOM 1325 N N . GLY B 1 25 ? -17.203 -5.844 4.004 1 97.94 25 GLY B N 1
ATOM 1326 C CA . GLY B 1 25 ? -18.078 -6.996 4.207 1 97.94 25 GLY B CA 1
ATOM 1327 C C . GLY B 1 25 ? -18.469 -7.68 2.912 1 97.94 25 GLY B C 1
ATOM 1328 O O . GLY B 1 25 ? -18.5 -8.906 2.838 1 97.94 25 GLY B O 1
ATOM 1329 N N . ALA B 1 26 ? -18.766 -6.906 1.951 1 98.19 26 ALA B N 1
ATOM 1330 C CA . ALA B 1 26 ? -19.125 -7.457 0.646 1 98.19 26 ALA B CA 1
ATOM 1331 C C . ALA B 1 26 ? -17.953 -8.211 0.029 1 98.19 26 ALA B C 1
ATOM 1333 O O . ALA B 1 26 ? -18.125 -9.273 -0.574 1 98.19 26 ALA B O 1
ATOM 1334 N N . SER B 1 27 ? -16.75 -7.707 0.162 1 98.44 27 SER B N 1
ATOM 1335 C CA . SER B 1 27 ? -15.555 -8.383 -0.338 1 98.44 27 SER B CA 1
ATOM 1336 C C . SER B 1 27 ? -15.375 -9.75 0.315 1 98.44 27 SER B C 1
ATOM 1338 O O . SER B 1 27 ? -15.109 -10.734 -0.369 1 98.44 27 SER B O 1
ATOM 1340 N N . ILE B 1 28 ? -15.586 -9.766 1.583 1 98 28 ILE B N 1
ATOM 1341 C CA . ILE B 1 28 ? -15.492 -11.023 2.311 1 98 28 ILE B CA 1
ATOM 1342 C C . ILE B 1 28 ? -16.562 -11.992 1.812 1 98 28 ILE B C 1
ATOM 1344 O O . ILE B 1 28 ? -16.266 -13.148 1.498 1 98 28 ILE B O 1
ATOM 1348 N N . GLY B 1 29 ? -17.734 -11.539 1.732 1 97.5 29 GLY B N 1
ATOM 1349 C CA . GLY B 1 29 ? -18.828 -12.391 1.311 1 97.5 29 GLY B CA 1
ATOM 1350 C C . GLY B 1 29 ? -18.609 -13 -0.06 1 97.5 29 GLY B C 1
ATOM 1351 O O . GLY B 1 29 ? -18.828 -14.203 -0.245 1 97.5 29 GLY B O 1
ATOM 1352 N N . VAL B 1 30 ? -18.188 -12.203 -0.99 1 97.12 30 VAL B N 1
ATOM 1353 C CA . VAL B 1 30 ? -17.984 -12.672 -2.355 1 97.12 30 VAL B CA 1
ATOM 1354 C C . VAL B 1 30 ? -16.828 -13.664 -2.387 1 97.12 30 VAL B C 1
ATOM 1356 O O . VAL B 1 30 ? -16.906 -14.711 -3.043 1 97.12 30 VAL B O 1
ATOM 1359 N N . MET B 1 31 ? -15.844 -13.43 -1.619 1 96.5 31 MET B N 1
ATOM 1360 C CA . MET B 1 31 ? -14.68 -14.312 -1.619 1 96.5 31 MET B CA 1
ATOM 1361 C C . MET B 1 31 ? -15.023 -15.664 -0.997 1 96.5 31 MET B C 1
ATOM 1363 O O . MET B 1 31 ? -14.672 -16.703 -1.541 1 96.5 31 MET B O 1
ATOM 1367 N N . VAL B 1 32 ? -15.766 -15.609 0.086 1 95.19 32 VAL B N 1
ATOM 1368 C CA . VAL B 1 32 ? -16.078 -16.844 0.804 1 95.19 32 VAL B CA 1
ATOM 1369 C C . VAL B 1 32 ? -17.078 -17.672 0 1 95.19 32 VAL B C 1
ATOM 1371 O O . VAL B 1 32 ? -17.188 -18.875 0.193 1 95.19 32 VAL B O 1
ATOM 1374 N N . SER B 1 33 ? -17.766 -17.031 -0.896 1 93.94 33 SER B N 1
ATOM 1375 C CA . SER B 1 33 ? -18.703 -17.75 -1.744 1 93.94 33 SER B CA 1
ATOM 1376 C C . SER B 1 33 ? -18 -18.422 -2.918 1 93.94 33 SER B C 1
ATOM 1378 O O . SER B 1 33 ? -18.594 -19.234 -3.625 1 93.94 33 SER B O 1
ATOM 1380 N N . ALA B 1 34 ? -16.766 -18.047 -3.113 1 90.88 34 ALA B N 1
ATOM 1381 C CA . ALA B 1 34 ? -15.984 -18.656 -4.188 1 90.88 34 ALA B CA 1
ATOM 1382 C C . ALA B 1 34 ? -15.391 -19.984 -3.748 1 90.88 34 ALA B C 1
ATOM 1384 O O . ALA B 1 34 ? -14.844 -20.109 -2.65 1 90.88 34 ALA B O 1
ATOM 1385 N N . LEU B 1 35 ? -15.453 -20.938 -4.633 1 85.81 35 LEU B N 1
ATOM 1386 C CA . LEU B 1 35 ? -14.945 -22.266 -4.316 1 85.81 35 LEU B CA 1
ATOM 1387 C C . LEU B 1 35 ? -13.422 -22.297 -4.34 1 85.81 35 LEU B C 1
ATOM 1389 O O . LEU B 1 35 ? -12.805 -21.719 -5.242 1 85.81 35 LEU B O 1
ATOM 1393 N N . GLY B 1 36 ? -12.828 -22.891 -3.291 1 84.5 36 GLY B N 1
ATOM 1394 C CA . GLY B 1 36 ? -11.398 -23.141 -3.275 1 84.5 36 GLY B CA 1
ATOM 1395 C C . GLY B 1 36 ? -10.586 -21.969 -2.773 1 84.5 36 GLY B C 1
ATOM 1396 O O . GLY B 1 36 ? -9.352 -21.984 -2.842 1 84.5 36 GLY B O 1
ATOM 1397 N N . PHE B 1 37 ? -11.266 -20.922 -2.379 1 88 37 PHE B N 1
ATOM 1398 C CA . PHE B 1 37 ? -10.539 -19.719 -1.958 1 88 37 PHE B CA 1
ATOM 1399 C C . PHE B 1 37 ? -9.602 -20.047 -0.805 1 88 37 PHE B C 1
ATOM 1401 O O . PHE B 1 37 ? -8.523 -19.453 -0.695 1 88 37 PHE B O 1
ATOM 1408 N N . SER B 1 38 ? -9.93 -20.969 0.102 1 88.69 38 SER B N 1
ATOM 1409 C CA . SER B 1 38 ? -9.188 -21.25 1.326 1 88.69 38 SER B CA 1
ATOM 1410 C C . SER B 1 38 ? -7.848 -21.922 1.022 1 88.69 38 SER B C 1
ATOM 1412 O O . SER B 1 38 ? -6.969 -21.984 1.886 1 88.69 38 SER B O 1
ATOM 1414 N N . ASN B 1 39 ? -7.648 -22.375 -0.174 1 89.06 39 ASN B N 1
ATOM 1415 C CA . ASN B 1 39 ? -6.414 -23.062 -0.553 1 89.06 39 ASN B CA 1
ATOM 1416 C C . ASN B 1 39 ? -5.305 -22.062 -0.884 1 89.06 39 ASN B C 1
ATOM 1418 O O . ASN B 1 39 ? -4.145 -22.453 -1.032 1 89.06 39 ASN B O 1
ATOM 1422 N N . PHE B 1 40 ? -5.703 -20.859 -0.92 1 90.75 40 PHE B N 1
ATOM 1423 C CA . PHE B 1 40 ? -4.738 -19.844 -1.325 1 90.75 40 PHE B CA 1
ATOM 1424 C C . PHE B 1 40 ? -4.523 -18.828 -0.212 1 90.75 40 PHE B C 1
ATOM 1426 O O . PHE B 1 40 ? -5.465 -18.156 0.217 1 90.75 40 PHE B O 1
ATOM 1433 N N . THR B 1 41 ? -3.291 -18.641 0.184 1 93.94 41 THR B N 1
ATOM 1434 C CA . THR B 1 41 ? -2.912 -17.766 1.282 1 93.94 41 THR B CA 1
ATOM 1435 C C . THR B 1 41 ? -3.309 -16.328 0.979 1 93.94 41 THR B C 1
ATOM 1437 O O . THR B 1 41 ? -3.727 -15.586 1.874 1 93.94 41 THR B O 1
ATOM 1440 N N . ALA B 1 42 ? -3.176 -15.961 -0.286 1 95.62 42 ALA B N 1
ATOM 1441 C CA . ALA B 1 42 ? -3.484 -14.586 -0.677 1 95.62 42 ALA B CA 1
ATOM 1442 C C . ALA B 1 42 ? -4.949 -14.258 -0.411 1 95.62 42 ALA B C 1
ATOM 1444 O O . ALA B 1 42 ? -5.27 -13.164 0.069 1 95.62 42 ALA B O 1
ATOM 1445 N N . PHE B 1 43 ? -5.859 -15.203 -0.65 1 95.81 43 PHE B N 1
ATOM 1446 C CA . PHE B 1 43 ? -7.289 -14.977 -0.469 1 95.81 43 PHE B CA 1
ATOM 1447 C C . PHE B 1 43 ? -7.66 -15.031 1.008 1 95.81 43 PHE B C 1
ATOM 1449 O O . PHE B 1 43 ? -8.531 -14.281 1.46 1 95.81 43 PHE B O 1
ATOM 1456 N N . CYS B 1 44 ? -6.984 -15.828 1.682 1 96.12 44 CYS B N 1
ATOM 1457 C CA . CYS B 1 44 ? -7.184 -15.852 3.127 1 96.12 44 CYS B CA 1
ATOM 1458 C C . CYS B 1 44 ? -6.695 -14.562 3.768 1 96.12 44 CYS B C 1
ATOM 1460 O O . CYS B 1 44 ? -7.324 -14.047 4.695 1 96.12 44 CYS B O 1
ATOM 1462 N N . TYR B 1 45 ? -5.598 -14.086 3.254 1 97.19 45 TYR B N 1
ATOM 1463 C CA . TYR B 1 45 ? -5.082 -12.797 3.713 1 97.19 45 TYR B CA 1
ATOM 1464 C C . TYR B 1 45 ? -6.078 -11.68 3.428 1 97.19 45 TYR B C 1
ATOM 1466 O O . TYR B 1 45 ? -6.309 -10.812 4.273 1 97.19 45 TYR B O 1
ATOM 1474 N N . LEU B 1 46 ? -6.688 -11.688 2.32 1 97.81 46 LEU B N 1
ATOM 1475 C CA . LEU B 1 46 ? -7.684 -10.68 1.967 1 97.81 46 LEU B CA 1
ATOM 1476 C C . LEU B 1 46 ? -8.867 -10.719 2.934 1 97.81 46 LEU B C 1
ATOM 1478 O O . LEU B 1 46 ? -9.297 -9.68 3.436 1 97.81 46 LEU B O 1
ATOM 1482 N N . ILE B 1 47 ? -9.336 -11.875 3.266 1 97.94 47 ILE B N 1
ATOM 1483 C CA . ILE B 1 47 ? -10.469 -12.031 4.172 1 97.94 47 ILE B CA 1
ATOM 1484 C C . ILE B 1 47 ? -10.094 -11.523 5.562 1 97.94 47 ILE B C 1
ATOM 1486 O O . ILE B 1 47 ? -10.867 -10.797 6.195 1 97.94 47 ILE B O 1
ATOM 1490 N N . SER B 1 48 ? -8.898 -11.914 5.98 1 97.69 48 SER B N 1
ATOM 1491 C CA . SER B 1 48 ? -8.453 -11.484 7.301 1 97.69 48 SER B CA 1
ATOM 1492 C C . SER B 1 48 ? -8.297 -9.969 7.367 1 97.69 48 SER B C 1
ATOM 1494 O O . SER B 1 48 ? -8.711 -9.336 8.344 1 97.69 48 SER B O 1
ATOM 1496 N N . SER B 1 49 ? -7.711 -9.43 6.34 1 98 49 SER B N 1
ATOM 1497 C CA . SER B 1 49 ? -7.484 -7.984 6.309 1 98 49 SER B CA 1
ATOM 1498 C C . SER B 1 49 ? -8.805 -7.223 6.227 1 98 49 SER B C 1
ATOM 1500 O O . SER B 1 49 ? -8.992 -6.227 6.93 1 98 49 SER B O 1
ATOM 1502 N N . MET B 1 50 ? -9.727 -7.672 5.363 1 98.31 50 MET B N 1
ATOM 1503 C CA . MET B 1 50 ? -11.031 -7.035 5.242 1 98.31 50 MET B CA 1
ATOM 1504 C C . MET B 1 50 ? -11.836 -7.18 6.531 1 98.31 50 MET B C 1
ATOM 1506 O O . MET B 1 50 ? -12.617 -6.297 6.883 1 98.31 50 MET B O 1
ATOM 1510 N N . GLY B 1 51 ? -11.641 -8.273 7.211 1 97.88 51 GLY B N 1
ATOM 1511 C CA . GLY B 1 51 ? -12.273 -8.438 8.508 1 97.88 51 GLY B CA 1
ATOM 1512 C C . GLY B 1 51 ? -11.797 -7.43 9.539 1 97.88 51 GLY B C 1
ATOM 1513 O O . GLY B 1 51 ? -12.602 -6.836 10.25 1 97.88 51 GLY B O 1
ATOM 1514 N N . LEU B 1 52 ? -10.5 -7.277 9.562 1 97.56 52 LEU B N 1
ATOM 1515 C CA . LEU B 1 52 ? -9.922 -6.285 10.461 1 97.56 52 LEU B CA 1
ATOM 1516 C C . LEU B 1 52 ? -10.422 -4.883 10.125 1 97.56 52 LEU B C 1
ATOM 1518 O O . LEU B 1 52 ? -10.766 -4.109 11.016 1 97.56 52 LEU B O 1
ATOM 1522 N N . GLN B 1 53 ? -10.484 -4.633 8.836 1 97.31 53 GLN B N 1
ATOM 1523 C CA . GLN B 1 53 ? -10.969 -3.332 8.383 1 97.31 53 GLN B CA 1
ATOM 1524 C C . GLN B 1 53 ? -12.438 -3.129 8.75 1 97.31 53 GLN B C 1
ATOM 1526 O O . GLN B 1 53 ? -12.836 -2.035 9.148 1 97.31 53 GLN B O 1
ATOM 1531 N N . ALA B 1 54 ? -13.219 -4.137 8.562 1 97.38 54 ALA B N 1
ATOM 1532 C CA . ALA B 1 54 ? -14.633 -4.031 8.898 1 97.38 54 ALA B CA 1
ATOM 1533 C C . ALA B 1 54 ? -14.82 -3.746 10.391 1 97.38 54 ALA B C 1
ATOM 1535 O O . ALA B 1 54 ? -15.625 -2.891 10.766 1 97.38 54 ALA B O 1
ATOM 1536 N N . LEU B 1 55 ? -14.078 -4.375 11.219 1 96.69 55 LEU B N 1
ATOM 1537 C CA . LEU B 1 55 ? -14.156 -4.16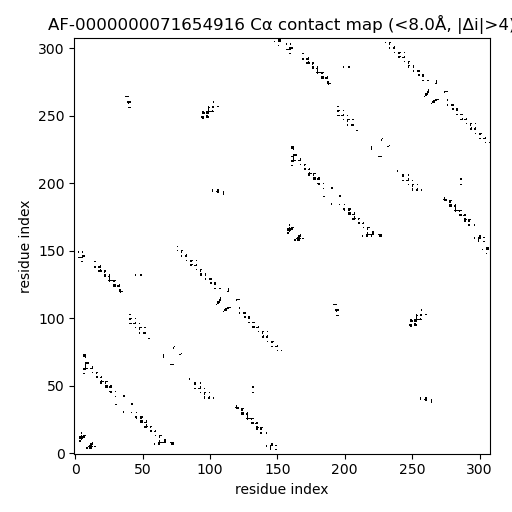4 12.664 1 96.69 55 LEU B CA 1
ATOM 1538 C C . LEU B 1 55 ? -13.688 -2.762 13.031 1 96.69 55 LEU B C 1
ATOM 1540 O O . LEU B 1 55 ? -14.32 -2.09 13.852 1 96.69 55 LEU B O 1
ATOM 1544 N N . TRP B 1 56 ? -12.609 -2.352 12.438 1 96.56 56 TRP B N 1
ATOM 1545 C CA . TRP B 1 56 ? -12.07 -1.022 12.703 1 96.56 56 TRP B CA 1
ATOM 1546 C C . TRP B 1 56 ? -13.055 0.062 12.289 1 96.56 56 TRP B C 1
ATOM 1548 O O . TRP B 1 56 ? -13.32 1 13.039 1 96.56 56 TRP B O 1
ATOM 1558 N N . SER B 1 57 ? -13.633 -0.119 11.125 1 96.19 57 SER B N 1
ATOM 1559 C CA . SER B 1 57 ? -14.586 0.864 10.625 1 96.19 57 SER B CA 1
ATOM 1560 C C . SER B 1 57 ? -15.852 0.886 11.469 1 96.19 57 SER B C 1
ATOM 1562 O O . SER B 1 57 ? -16.453 1.943 11.664 1 96.19 57 SER B O 1
ATOM 1564 N N . LEU B 1 58 ? -16.281 -0.226 11.938 1 95.44 58 LEU B N 1
ATOM 1565 C CA . LEU B 1 58 ? -17.438 -0.29 12.82 1 95.44 58 LEU B CA 1
ATOM 1566 C C . LEU B 1 58 ? -17.172 0.457 14.125 1 95.44 58 LEU B C 1
ATOM 1568 O O . LEU B 1 58 ? -18.031 1.184 14.617 1 95.44 58 LEU B O 1
ATOM 1572 N N . GLY B 1 59 ? -15.992 0.263 14.633 1 93.94 59 GLY B N 1
ATOM 1573 C CA . GLY B 1 59 ? -15.602 0.998 15.82 1 93.94 59 GLY B CA 1
ATOM 1574 C C . GLY B 1 59 ? -15.609 2.502 15.625 1 93.94 59 GLY B C 1
ATOM 1575 O O . GLY B 1 59 ? -16.141 3.242 16.453 1 93.94 59 GLY B O 1
ATOM 1576 N N . LEU B 1 60 ? -15.062 2.936 14.578 1 93 60 LEU B N 1
ATOM 1577 C CA . LEU B 1 60 ? -15.023 4.363 14.281 1 93 60 LEU B CA 1
ATOM 1578 C C . LEU B 1 60 ? -16.422 4.914 14.055 1 93 60 LEU B C 1
ATOM 1580 O O . LEU B 1 60 ? -16.719 6.051 14.43 1 93 60 LEU B O 1
ATOM 1584 N N . ALA B 1 61 ? -17.25 4.129 13.391 1 93.69 61 ALA B N 1
ATOM 1585 C CA . ALA B 1 61 ? -18.625 4.547 13.156 1 93.69 61 ALA B CA 1
ATOM 1586 C C . ALA B 1 61 ? -19.375 4.762 14.477 1 93.69 61 ALA B C 1
ATOM 1588 O O . ALA B 1 61 ? -20.156 5.707 14.609 1 93.69 61 ALA B O 1
ATOM 1589 N N . CYS B 1 62 ? -19.109 3.945 15.398 1 92.38 62 CYS B N 1
ATOM 1590 C CA . CYS B 1 62 ? -19.719 4.09 16.719 1 92.38 62 CYS B CA 1
ATOM 1591 C C . CYS B 1 62 ? -19.266 5.371 17.391 1 92.38 62 CYS B C 1
ATOM 1593 O O . CYS B 1 62 ? -20.062 6.074 18.016 1 92.38 62 CYS B O 1
ATOM 1595 N N . VAL B 1 63 ? -18.047 5.648 17.312 1 89.56 63 VAL B N 1
ATOM 1596 C CA . VAL B 1 63 ? -17.516 6.879 17.891 1 89.56 63 VAL B CA 1
ATOM 1597 C C . VAL B 1 63 ? -18.141 8.086 17.203 1 89.56 63 VAL B C 1
ATOM 1599 O O . VAL B 1 63 ? -18.484 9.07 17.859 1 89.56 63 VAL B O 1
ATOM 1602 N N . ASP B 1 64 ? -18.266 8.008 15.914 1 90.38 64 ASP B N 1
ATOM 1603 C CA . ASP B 1 64 ? -18.891 9.102 15.172 1 90.38 64 ASP B CA 1
ATOM 1604 C C . ASP B 1 64 ? -20.328 9.32 15.609 1 90.38 64 ASP B C 1
ATOM 1606 O O . ASP B 1 64 ? -20.766 10.461 15.781 1 90.38 64 ASP B O 1
ATOM 1610 N N . ILE B 1 65 ? -21.047 8.25 15.742 1 91.06 65 ILE B N 1
ATOM 1611 C CA . ILE B 1 65 ? -22.438 8.352 16.172 1 91.06 65 ILE B CA 1
ATOM 1612 C C . ILE B 1 65 ? -22.5 8.984 17.562 1 91.06 65 ILE B C 1
ATOM 1614 O O . ILE B 1 65 ? -23.328 9.852 17.812 1 91.06 65 ILE B O 1
ATOM 1618 N N . TYR B 1 66 ? -21.594 8.508 18.391 1 89.69 66 TYR B N 1
ATOM 1619 C CA . TYR B 1 66 ? -21.531 9.062 19.734 1 89.69 66 TYR B CA 1
ATOM 1620 C C . TYR B 1 66 ? -21.234 10.555 19.703 1 89.69 66 TYR B C 1
ATOM 1622 O O . TYR B 1 66 ? -21.891 11.344 20.391 1 89.69 66 TYR B O 1
ATOM 1630 N N . ALA B 1 67 ? -20.328 10.945 18.984 1 88 67 ALA B N 1
ATOM 1631 C CA . ALA B 1 67 ? -19.953 12.352 18.859 1 88 67 ALA B CA 1
ATOM 1632 C C . ALA B 1 67 ? -21.109 13.18 18.297 1 88 67 ALA B C 1
ATOM 1634 O O . ALA B 1 67 ? -21.344 14.312 18.734 1 88 67 ALA B O 1
ATOM 1635 N N . LEU B 1 68 ? -21.797 12.695 17.344 1 87.06 68 LEU B N 1
ATOM 1636 C CA . LEU B 1 68 ? -22.922 13.398 16.734 1 87.06 68 LEU B CA 1
ATOM 1637 C C . LEU B 1 68 ? -24.062 13.555 17.719 1 87.06 68 LEU B C 1
ATOM 1639 O O . LEU B 1 68 ? -24.766 14.57 17.719 1 87.06 68 LEU B O 1
ATOM 1643 N N . LYS B 1 69 ? -24.188 12.594 18.562 1 89.69 69 LYS B N 1
ATOM 1644 C CA . LYS B 1 69 ? -25.25 12.633 19.547 1 89.69 69 LYS B CA 1
ATOM 1645 C C . LYS B 1 69 ? -24.969 13.664 20.641 1 89.69 69 LYS B C 1
ATOM 1647 O O . LYS B 1 69 ? -25.859 14.375 21.078 1 89.69 69 LYS B O 1
ATOM 1652 N N . ILE B 1 70 ? -23.688 13.742 21.031 1 86.75 70 ILE B N 1
ATOM 1653 C CA . ILE B 1 70 ? -23.344 14.656 22.125 1 86.75 70 ILE B CA 1
ATOM 1654 C C . ILE B 1 70 ? -22.969 16.016 21.547 1 86.75 70 ILE B C 1
ATOM 1656 O O . ILE B 1 70 ? -22.859 17 22.281 1 86.75 70 ILE B O 1
ATOM 1660 N N . LYS B 1 71 ? -22.922 16.141 20.266 1 78.88 71 LYS B N 1
ATOM 1661 C CA . LYS B 1 71 ? -22.641 17.375 19.531 1 78.88 71 LYS B CA 1
ATOM 1662 C C . LYS B 1 71 ? -21.281 17.938 19.953 1 78.88 71 LYS B C 1
ATOM 1664 O O . LYS B 1 71 ? -21.156 19.141 20.172 1 78.88 71 LYS B O 1
ATOM 1669 N N . ARG B 1 72 ? -20.297 17.031 20.297 1 73.62 72 ARG B N 1
ATOM 1670 C CA . ARG B 1 72 ? -18.953 17.453 20.641 1 73.62 72 ARG B CA 1
ATOM 1671 C C . ARG B 1 72 ? -17.922 16.828 19.688 1 73.62 72 ARG B C 1
ATOM 1673 O O . ARG B 1 72 ? -18.109 15.695 19.234 1 73.62 72 ARG B O 1
ATOM 1680 N N . ASP B 1 73 ? -17.078 17.734 19.219 1 66.38 73 ASP B N 1
ATOM 1681 C CA . ASP B 1 73 ? -16.016 17.219 18.375 1 66.38 73 ASP B CA 1
ATOM 1682 C C . ASP B 1 73 ? -14.906 16.578 19.219 1 66.38 73 ASP B C 1
ATOM 1684 O O . ASP B 1 73 ? -14.516 17.125 20.25 1 66.38 73 ASP B O 1
ATOM 1688 N N . LEU B 1 74 ? -14.688 15.367 19.078 1 65.12 74 LEU B N 1
ATOM 1689 C CA . LEU B 1 74 ? -13.641 14.672 19.812 1 65.12 74 LEU B CA 1
ATOM 1690 C C . LEU B 1 74 ? -12.266 15.031 19.266 1 65.12 74 LEU B C 1
ATOM 1692 O O . LEU B 1 74 ? -11.633 14.227 18.578 1 65.12 74 LEU B O 1
ATOM 1696 N N . HIS B 1 75 ? -11.961 16.312 19.375 1 68.94 75 HIS B N 1
ATOM 1697 C CA . HIS B 1 75 ? -10.68 16.75 18.859 1 68.94 75 HIS B CA 1
ATOM 1698 C C . HIS B 1 75 ? -9.578 16.609 19.906 1 68.94 75 HIS B C 1
ATOM 1700 O O . HIS B 1 75 ? -8.883 17.578 20.219 1 68.94 75 HIS B O 1
ATOM 1706 N N . ASN B 1 76 ? -9.578 15.469 20.438 1 81.62 76 ASN B N 1
ATOM 1707 C CA . ASN B 1 76 ? -8.461 15.148 21.312 1 81.62 76 ASN B CA 1
ATOM 1708 C C . ASN B 1 76 ? -7.266 14.602 20.531 1 81.62 76 ASN B C 1
ATOM 1710 O O . ASN B 1 76 ? -7.391 13.609 19.812 1 81.62 76 ASN B O 1
ATOM 1714 N N . PRO B 1 77 ? -6.148 15.328 20.641 1 84 77 PRO B N 1
ATOM 1715 C CA . PRO B 1 77 ? -4.984 14.922 19.859 1 84 77 PRO B CA 1
ATOM 1716 C C . PRO B 1 77 ? -4.59 13.461 20.094 1 84 77 PRO B C 1
ATOM 1718 O O . PRO B 1 77 ? -4.098 12.797 19.172 1 84 77 PRO B O 1
ATOM 1721 N N . MET B 1 78 ? -4.77 13.078 21.297 1 87.75 78 MET B N 1
ATOM 1722 C CA . MET B 1 78 ? -4.438 11.688 21.594 1 87.75 78 MET B CA 1
ATOM 1723 C C . MET B 1 78 ? -5.363 10.742 20.844 1 87.75 78 MET B C 1
ATOM 1725 O O . MET B 1 78 ? -4.91 9.75 20.266 1 87.75 78 MET B O 1
ATOM 1729 N N . LEU B 1 79 ? -6.586 11.039 20.812 1 85.06 79 LEU B N 1
ATOM 1730 C CA . LEU B 1 79 ? -7.559 10.219 20.109 1 85.06 79 LEU B CA 1
ATOM 1731 C C . LEU B 1 79 ? -7.34 10.305 18.594 1 85.06 79 LEU B C 1
ATOM 1733 O O . LEU B 1 79 ? -7.395 9.281 17.906 1 85.06 79 LEU B O 1
ATOM 1737 N N . LEU B 1 80 ? -7.023 11.43 18.125 1 86.62 80 LEU B N 1
ATOM 1738 C CA . LEU B 1 80 ? -6.77 11.633 16.703 1 86.62 80 LEU B CA 1
ATOM 1739 C C . LEU B 1 80 ? -5.527 10.867 16.25 1 86.62 80 LEU B C 1
ATOM 1741 O O . LEU B 1 80 ? -5.496 10.312 15.156 1 86.62 80 LEU B O 1
ATOM 1745 N N . SER B 1 81 ? -4.578 10.812 17.125 1 89.81 81 SER B N 1
ATOM 1746 C CA . SER B 1 81 ? -3.371 10.055 16.812 1 89.81 81 SER B CA 1
ATOM 1747 C C . SER B 1 81 ? -3.666 8.562 16.688 1 89.81 81 SER B C 1
ATOM 1749 O O . SER B 1 81 ? -3.117 7.883 15.82 1 89.81 81 SER B O 1
ATOM 1751 N N . LEU B 1 82 ? -4.531 8.086 17.531 1 90.56 82 LEU B N 1
ATOM 1752 C CA . LEU B 1 82 ? -4.918 6.68 17.484 1 90.56 82 LEU B CA 1
ATOM 1753 C C . LEU B 1 82 ? -5.672 6.375 16.188 1 90.56 82 LEU B C 1
ATOM 1755 O O . LEU B 1 82 ? -5.441 5.34 15.555 1 90.56 82 LEU B O 1
ATOM 1759 N N . PHE B 1 83 ? -6.461 7.277 15.758 1 91.38 83 PHE B N 1
ATOM 1760 C CA . PHE B 1 83 ? -7.23 7.082 14.539 1 91.38 83 PHE B CA 1
ATOM 1761 C C . PHE B 1 83 ? -6.324 7.125 13.312 1 91.38 83 PHE B C 1
ATOM 1763 O O . PHE B 1 83 ? -6.496 6.34 12.375 1 91.38 83 PHE B O 1
ATOM 1770 N N . VAL B 1 84 ? -5.371 7.969 13.375 1 90.31 84 VAL B N 1
ATOM 1771 C CA . VAL B 1 84 ? -4.449 8.094 12.25 1 90.31 84 VAL B CA 1
ATOM 1772 C C . VAL B 1 84 ? -3.609 6.824 12.133 1 90.31 84 VAL B C 1
ATOM 1774 O O . VAL B 1 84 ? -3.465 6.266 11.039 1 90.31 84 VAL B O 1
ATOM 1777 N N . VAL B 1 85 ? -3.123 6.32 13.203 1 92.19 85 VAL B N 1
ATOM 1778 C CA . VAL B 1 85 ? -2.285 5.125 13.195 1 92.19 85 VAL B CA 1
ATOM 1779 C C . VAL B 1 85 ? -3.117 3.914 12.773 1 92.19 85 VAL B C 1
ATOM 1781 O O . VAL B 1 85 ? -2.682 3.113 11.938 1 92.19 85 VAL B O 1
ATOM 1784 N N . GLY B 1 86 ? -4.281 3.789 13.344 1 93.75 86 GLY B N 1
ATOM 1785 C CA . GLY B 1 86 ? -5.164 2.695 12.977 1 93.75 86 GLY B CA 1
ATOM 1786 C C . GLY B 1 86 ? -5.527 2.699 11.5 1 93.75 86 GLY B C 1
ATOM 1787 O O . GLY B 1 86 ? -5.484 1.657 10.844 1 93.75 86 GLY B O 1
ATOM 1788 N N . ASP B 1 87 ? -5.797 3.83 10.961 1 93.88 87 ASP B N 1
ATOM 1789 C CA . ASP B 1 87 ? -6.137 3.961 9.547 1 93.88 87 ASP B CA 1
ATOM 1790 C C . ASP B 1 87 ? -4.938 3.635 8.656 1 93.88 87 ASP B C 1
ATOM 1792 O O . ASP B 1 87 ? -5.086 2.992 7.617 1 93.88 87 ASP B O 1
ATOM 1796 N N . TRP B 1 88 ? -3.832 4.012 9.078 1 92.75 88 TRP B N 1
ATOM 1797 C CA . TRP B 1 88 ? -2.637 3.74 8.289 1 92.75 88 TRP B CA 1
ATOM 1798 C C . TRP B 1 88 ? -2.342 2.244 8.242 1 92.75 88 TRP B C 1
ATOM 1800 O O . TRP B 1 88 ? -2.023 1.699 7.188 1 92.75 88 TRP B O 1
ATOM 1810 N N . VAL B 1 89 ? -2.5 1.657 9.336 1 94.5 89 VAL B N 1
ATOM 1811 C CA . VAL B 1 89 ? -2.24 0.224 9.414 1 94.5 89 VAL B CA 1
ATOM 1812 C C . VAL B 1 89 ? -3.244 -0.535 8.555 1 94.5 89 VAL B C 1
ATOM 1814 O O . VAL B 1 89 ? -2.859 -1.38 7.738 1 94.5 89 VAL B O 1
ATOM 1817 N N . THR B 1 90 ? -4.484 -0.209 8.719 1 96.44 90 THR B N 1
ATOM 1818 C CA . THR B 1 90 ? -5.5 -0.926 7.953 1 96.44 90 THR B CA 1
ATOM 1819 C C . THR B 1 90 ? -5.395 -0.592 6.469 1 96.44 90 THR B C 1
ATOM 1821 O O . THR B 1 90 ? -5.672 -1.438 5.617 1 96.44 90 THR B O 1
ATOM 1824 N N . ALA B 1 91 ? -4.93 0.595 6.137 1 96.06 91 ALA B N 1
ATOM 1825 C CA . ALA B 1 91 ? -4.746 0.96 4.734 1 96.06 91 ALA B CA 1
ATOM 1826 C C . ALA B 1 91 ? -3.629 0.141 4.098 1 96.06 91 ALA B C 1
ATOM 1828 O O . ALA B 1 91 ? -3.789 -0.379 2.99 1 96.06 91 ALA B O 1
ATOM 1829 N N . VAL B 1 92 ? -2.58 0.028 4.797 1 95.88 92 VAL B N 1
ATOM 1830 C CA . VAL B 1 92 ? -1.437 -0.724 4.293 1 95.88 92 VAL B CA 1
ATOM 1831 C C . VAL B 1 92 ? -1.809 -2.197 4.152 1 95.88 92 VAL B C 1
ATOM 1833 O O . VAL B 1 92 ? -1.555 -2.812 3.113 1 95.88 92 VAL B O 1
ATOM 1836 N N . LEU B 1 93 ? -2.479 -2.674 5.137 1 96.25 93 LEU B N 1
ATOM 1837 C CA . LEU B 1 93 ? -2.846 -4.086 5.125 1 96.25 93 LEU B CA 1
ATOM 1838 C C . LEU B 1 93 ? -3.871 -4.371 4.031 1 96.25 93 LEU B C 1
ATOM 1840 O O . LEU B 1 93 ? -3.781 -5.391 3.344 1 96.25 93 LEU B O 1
ATOM 1844 N N . SER B 1 94 ? -4.82 -3.475 3.875 1 97.69 94 SER B N 1
ATOM 1845 C CA . SER B 1 94 ? -5.855 -3.668 2.865 1 97.69 94 SER B CA 1
ATOM 1846 C C . SER B 1 94 ? -5.273 -3.586 1.457 1 97.69 94 SER B C 1
ATOM 1848 O O . SER B 1 94 ? -5.625 -4.387 0.588 1 97.69 94 SER B O 1
ATOM 1850 N N . LEU B 1 95 ? -4.402 -2.676 1.257 1 97.12 95 LEU B N 1
ATOM 1851 C CA . LEU B 1 95 ? -3.764 -2.576 -0.05 1 97.12 95 LEU B CA 1
ATOM 1852 C C . LEU B 1 95 ? -2.91 -3.809 -0.334 1 97.12 95 LEU B C 1
ATOM 1854 O O . LEU B 1 95 ? -2.957 -4.359 -1.437 1 97.12 95 LEU B O 1
ATOM 1858 N N . ALA B 1 96 ? -2.184 -4.184 0.67 1 97.5 96 ALA B N 1
ATOM 1859 C CA . ALA B 1 96 ? -1.345 -5.375 0.539 1 97.5 96 ALA B CA 1
ATOM 1860 C C . ALA B 1 96 ? -2.184 -6.602 0.203 1 97.5 96 ALA B C 1
ATOM 1862 O O . ALA B 1 96 ? -1.834 -7.375 -0.691 1 97.5 96 ALA B O 1
ATOM 1863 N N . ALA B 1 97 ? -3.234 -6.727 0.867 1 97.94 97 ALA B N 1
ATOM 1864 C CA . ALA B 1 97 ? -4.098 -7.887 0.661 1 97.94 97 ALA B CA 1
ATOM 1865 C C . ALA B 1 97 ? -4.754 -7.844 -0.716 1 97.94 97 ALA B C 1
ATOM 1867 O O . ALA B 1 97 ? -4.82 -8.859 -1.411 1 97.94 97 ALA B O 1
ATOM 1868 N N . ALA B 1 98 ? -5.234 -6.691 -1.105 1 98.06 98 ALA B N 1
ATOM 1869 C CA . ALA B 1 98 ? -5.883 -6.547 -2.406 1 98.06 98 ALA B CA 1
ATOM 1870 C C . ALA B 1 98 ? -4.898 -6.805 -3.543 1 98.06 98 ALA B C 1
ATOM 1872 O O . ALA B 1 98 ? -5.211 -7.535 -4.488 1 98.06 98 ALA B O 1
ATOM 1873 N N . CYS B 1 99 ? -3.748 -6.305 -3.445 1 97.56 99 CYS B N 1
ATOM 1874 C CA . CYS B 1 99 ? -2.752 -6.488 -4.492 1 97.56 99 CYS B CA 1
ATOM 1875 C C . CYS B 1 99 ? -2.258 -7.93 -4.531 1 97.56 99 CYS B C 1
ATOM 1877 O O . CYS B 1 99 ? -2.01 -8.477 -5.609 1 97.56 99 CYS B O 1
ATOM 1879 N N . SER B 1 100 ? -2.094 -8.492 -3.357 1 97.44 100 SER B N 1
ATOM 1880 C CA . SER B 1 100 ? -1.704 -9.898 -3.303 1 97.44 100 SER B CA 1
ATOM 1881 C C . SER B 1 100 ? -2.74 -10.789 -3.984 1 97.44 100 SER B C 1
ATOM 1883 O O . SER B 1 100 ? -2.393 -11.641 -4.805 1 97.44 100 SER B O 1
ATOM 1885 N N . SER B 1 101 ? -3.973 -10.57 -3.658 1 97.38 101 SER B N 1
ATOM 1886 C CA . SER B 1 101 ? -5.047 -11.367 -4.238 1 97.38 101 SER B CA 1
ATOM 1887 C C . SER B 1 101 ? -5.191 -11.102 -5.734 1 97.38 101 SER B C 1
ATOM 1889 O O . SER B 1 101 ? -5.477 -12.016 -6.508 1 97.38 101 SER B O 1
ATOM 1891 N N . ALA B 1 102 ? -4.988 -9.859 -6.129 1 96.94 102 ALA B N 1
ATOM 1892 C CA . ALA B 1 102 ? -5.059 -9.516 -7.547 1 96.94 102 ALA B CA 1
ATOM 1893 C C . ALA B 1 102 ? -3.953 -10.211 -8.336 1 96.94 102 ALA B C 1
ATOM 1895 O O . ALA B 1 102 ? -4.188 -10.695 -9.445 1 96.94 102 ALA B O 1
ATOM 1896 N N . ALA B 1 103 ? -2.82 -10.281 -7.773 1 96.06 103 ALA B N 1
ATOM 1897 C CA . ALA B 1 103 ? -1.692 -10.898 -8.461 1 96.06 103 ALA B CA 1
ATOM 1898 C C . ALA B 1 103 ? -1.944 -12.383 -8.695 1 96.06 103 ALA B C 1
ATOM 1900 O O . ALA B 1 103 ? -1.658 -12.906 -9.781 1 96.06 103 ALA B O 1
ATOM 1901 N N . VAL B 1 104 ? -2.465 -13.047 -7.699 1 93.69 104 VAL B N 1
ATOM 1902 C CA . VAL B 1 104 ? -2.758 -14.477 -7.82 1 93.69 104 VAL B CA 1
ATOM 1903 C C . VAL B 1 104 ? -3.865 -14.688 -8.852 1 93.69 104 VAL B C 1
ATOM 1905 O O . VAL B 1 104 ? -3.789 -15.602 -9.672 1 93.69 104 VAL B O 1
ATOM 1908 N N . THR B 1 105 ? -4.805 -13.812 -8.797 1 93.38 105 THR B N 1
ATOM 1909 C CA . THR B 1 105 ? -5.902 -13.938 -9.75 1 93.38 105 THR B CA 1
ATOM 1910 C C . THR B 1 105 ? -5.418 -13.688 -11.18 1 93.38 105 THR B C 1
ATOM 1912 O O . THR B 1 105 ? -5.832 -14.383 -12.109 1 93.38 105 THR B O 1
ATOM 1915 N N . VAL B 1 106 ? -4.562 -12.75 -11.367 1 92.81 106 VAL B N 1
ATOM 1916 C CA . VAL B 1 106 ? -4 -12.477 -12.68 1 92.81 106 VAL B CA 1
ATOM 1917 C C . VAL B 1 106 ? -3.148 -13.664 -13.133 1 92.81 106 VAL B C 1
ATOM 1919 O O . VAL B 1 106 ? -3.16 -14.031 -14.305 1 92.81 106 VAL B O 1
ATOM 1922 N N . LEU B 1 107 ? -2.461 -14.242 -12.211 1 90.5 107 LEU B N 1
ATOM 1923 C CA . LEU B 1 107 ? -1.69 -15.438 -12.531 1 90.5 107 LEU B CA 1
ATOM 1924 C C . LEU B 1 107 ? -2.604 -16.562 -13.031 1 90.5 107 LEU B C 1
ATOM 1926 O O . LEU B 1 107 ? -2.297 -17.219 -14.023 1 90.5 107 LEU B O 1
ATOM 1930 N N . PHE B 1 108 ? -3.721 -16.703 -12.391 1 88.69 108 PHE B N 1
ATOM 1931 C CA . PHE B 1 108 ? -4.664 -17.766 -12.742 1 88.69 108 PHE B CA 1
ATOM 1932 C C . PHE B 1 108 ? -5.336 -17.469 -14.078 1 88.69 108 PHE B C 1
ATOM 1934 O O . PHE B 1 108 ? -5.566 -18.375 -14.875 1 88.69 108 PHE B O 1
ATOM 1941 N N . ALA B 1 109 ? -5.582 -16.266 -14.281 1 87.31 109 ALA B N 1
ATOM 1942 C CA . ALA B 1 109 ? -6.406 -15.898 -15.43 1 87.31 109 ALA B CA 1
ATOM 1943 C C . ALA B 1 109 ? -5.547 -15.625 -16.656 1 87.31 109 ALA B C 1
ATOM 1945 O O . ALA B 1 109 ? -5.957 -15.906 -17.781 1 87.31 109 ALA B O 1
ATOM 1946 N N . ARG B 1 110 ? -4.379 -15.102 -16.469 1 86.12 110 ARG B N 1
ATOM 1947 C CA . ARG B 1 110 ? -3.639 -14.586 -17.609 1 86.12 110 ARG B CA 1
ATOM 1948 C C . ARG B 1 110 ? -2.314 -15.328 -17.781 1 86.12 110 ARG B C 1
ATOM 1950 O O . ARG B 1 110 ? -1.973 -15.75 -18.891 1 86.12 110 ARG B O 1
ATOM 1957 N N . ASP B 1 111 ? -1.647 -15.617 -16.781 1 86.75 111 ASP B N 1
ATOM 1958 C CA . ASP B 1 111 ? -0.303 -16.172 -16.906 1 86.75 111 ASP B CA 1
ATOM 1959 C C . ASP B 1 111 ? -0.349 -17.688 -17.078 1 86.75 111 ASP B C 1
ATOM 1961 O O . ASP B 1 111 ? 0.444 -18.25 -17.844 1 86.75 111 ASP B O 1
ATOM 1965 N N . SER B 1 112 ? -1.206 -18.469 -16.375 1 81.5 112 SER B N 1
ATOM 1966 C CA . SER B 1 112 ? -1.229 -19.922 -16.422 1 81.5 112 SER B CA 1
ATOM 1967 C C . SER B 1 112 ? -2.547 -20.438 -17 1 81.5 112 SER B C 1
ATOM 1969 O O . SER B 1 112 ? -2.684 -21.625 -17.297 1 81.5 112 SER B O 1
ATOM 1971 N N . ASP B 1 113 ? -3.561 -19.656 -17.203 1 78.88 113 ASP B N 1
ATOM 1972 C CA . ASP B 1 113 ? -4.883 -19.984 -17.734 1 78.88 113 ASP B CA 1
ATOM 1973 C C . ASP B 1 113 ? -5.57 -21.031 -16.859 1 78.88 113 ASP B C 1
ATOM 1975 O O . ASP B 1 113 ? -6.242 -21.922 -17.375 1 78.88 113 ASP B O 1
ATOM 1979 N N . PHE B 1 114 ? -5.324 -21.094 -15.609 1 80.31 114 PHE B N 1
ATOM 1980 C CA . PHE B 1 114 ? -5.961 -22.016 -14.68 1 80.31 114 PHE B CA 1
ATOM 1981 C C . PHE B 1 114 ? -7.469 -21.812 -14.648 1 80.31 114 PHE B C 1
ATOM 1983 O O . PHE B 1 114 ? -8.234 -22.766 -14.508 1 80.31 114 PHE B O 1
ATOM 1990 N N . CYS B 1 115 ? -7.832 -20.625 -14.812 1 78.56 115 CYS B N 1
ATOM 1991 C CA . CYS B 1 115 ? -9.258 -20.328 -14.781 1 78.56 115 CYS B CA 1
ATOM 1992 C C . CYS B 1 115 ? -9.977 -20.969 -15.953 1 78.56 115 CYS B C 1
ATOM 1994 O O . CYS B 1 115 ? -11.148 -21.344 -15.836 1 78.56 115 CYS B O 1
ATOM 1996 N N . ARG B 1 116 ? -9.25 -21.172 -17 1 77.94 116 ARG B N 1
ATOM 1997 C CA . ARG B 1 116 ? -9.828 -21.812 -18.172 1 77.94 116 ARG B CA 1
ATOM 1998 C C . ARG B 1 116 ? -9.773 -23.328 -18.047 1 77.94 116 ARG B C 1
ATOM 2000 O O . ARG B 1 116 ? -10.68 -24.031 -18.5 1 77.94 116 ARG B O 1
ATOM 2007 N N . MET B 1 117 ? -8.828 -23.734 -17.25 1 75.06 117 MET B N 1
ATOM 2008 C CA . MET B 1 117 ? -8.617 -25.172 -17.156 1 75.06 117 MET B CA 1
ATOM 2009 C C . MET B 1 117 ? -9.461 -25.766 -16.031 1 75.06 117 MET B C 1
ATOM 2011 O O . MET B 1 117 ? -10 -26.875 -16.172 1 75.06 117 MET B O 1
ATOM 2015 N N . ILE B 1 118 ? -9.523 -25.016 -15.016 1 76.5 118 ILE B N 1
ATOM 2016 C CA . ILE B 1 118 ? -10.289 -25.469 -13.867 1 76.5 118 ILE B CA 1
ATOM 2017 C C . ILE B 1 118 ? -11.547 -24.609 -13.711 1 76.5 118 ILE B C 1
ATOM 2019 O O . ILE B 1 118 ? -11.508 -23.562 -13.078 1 76.5 118 ILE B O 1
ATOM 2023 N N . LEU B 1 119 ? -12.531 -25.016 -14.328 1 71.88 119 LEU B N 1
ATOM 2024 C CA . LEU B 1 119 ? -13.789 -24.266 -14.391 1 71.88 119 LEU B CA 1
ATOM 2025 C C . LEU B 1 119 ? -14.391 -24.109 -13 1 71.88 119 LEU B C 1
ATOM 2027 O O . LEU B 1 119 ? -15.227 -23.234 -12.773 1 71.88 119 LEU B O 1
ATOM 2031 N N . GLN B 1 120 ? -13.945 -24.969 -12.141 1 73.44 120 GLN B N 1
ATOM 2032 C CA . GLN B 1 120 ? -14.484 -24.906 -10.781 1 73.44 120 GLN B CA 1
ATOM 2033 C C . GLN B 1 120 ? -13.969 -23.672 -10.047 1 73.44 120 GLN B C 1
ATOM 2035 O O . GLN B 1 120 ? -14.57 -23.219 -9.07 1 73.44 120 GLN B O 1
ATOM 2040 N N . LEU B 1 121 ? -12.867 -23.219 -10.688 1 77.06 121 LEU B N 1
ATOM 2041 C CA . LEU B 1 121 ? -12.344 -22.016 -10.055 1 77.06 121 LEU B CA 1
ATOM 2042 C C . LEU B 1 121 ? -13.188 -20.797 -10.422 1 77.06 121 LEU B C 1
ATOM 2044 O O . LEU B 1 121 ? -13.453 -20.547 -11.602 1 77.06 121 LEU B O 1
ATOM 2048 N N . SER B 1 122 ? -13.789 -20.141 -9.477 1 83 122 SER B N 1
ATOM 2049 C CA . SER B 1 122 ? -14.625 -18.953 -9.664 1 83 122 SER B CA 1
ATOM 2050 C C . SER B 1 122 ? -13.773 -17.703 -9.805 1 83 122 SER B C 1
ATOM 2052 O O . SER B 1 122 ? -13.828 -16.812 -8.953 1 83 122 SER B O 1
ATOM 2054 N N . CYS B 1 123 ? -13.062 -17.516 -10.922 1 87.44 123 CYS B N 1
ATOM 2055 C CA . CYS B 1 123 ? -12.164 -16.391 -11.148 1 87.44 123 CYS B CA 1
ATOM 2056 C C . CYS B 1 123 ? -12.938 -15.078 -11.172 1 87.44 123 CYS B C 1
ATOM 2058 O O . CYS B 1 123 ? -12.438 -14.055 -10.703 1 87.44 123 CYS B O 1
ATOM 2060 N N . GLY B 1 124 ? -14.164 -15.148 -11.641 1 90.56 124 GLY B N 1
ATOM 2061 C CA . GLY B 1 124 ? -15 -13.961 -11.641 1 90.56 124 GLY B CA 1
ATOM 2062 C C . GLY B 1 124 ? -15.305 -13.438 -10.25 1 90.56 124 GLY B C 1
ATOM 2063 O O . GLY B 1 124 ? -15.25 -12.234 -10.008 1 90.56 124 GLY B O 1
ATOM 2064 N N . LYS B 1 125 ? -15.617 -14.359 -9.383 1 93.62 125 LYS B N 1
ATOM 2065 C CA . LYS B 1 125 ? -15.898 -13.969 -8 1 93.62 125 LYS B CA 1
ATOM 2066 C C . LYS B 1 125 ? -14.656 -13.391 -7.328 1 93.62 125 LYS B C 1
ATOM 2068 O O . LYS B 1 125 ? -14.75 -12.445 -6.547 1 93.62 125 LYS B O 1
ATOM 2073 N N . PHE B 1 126 ? -13.508 -13.969 -7.68 1 94.06 126 PHE B N 1
ATOM 2074 C CA . PHE B 1 126 ? -12.258 -13.422 -7.148 1 94.06 126 PHE B CA 1
ATOM 2075 C C . PHE B 1 126 ? -12.07 -11.977 -7.586 1 94.06 126 PHE B C 1
ATOM 2077 O O . PHE B 1 126 ? -11.742 -11.117 -6.77 1 94.06 126 PHE B O 1
ATOM 2084 N N . GLU B 1 127 ? -12.32 -11.711 -8.828 1 94.62 127 GLU B N 1
ATOM 2085 C CA . GLU B 1 127 ? -12.125 -10.375 -9.375 1 94.62 127 GLU B CA 1
ATOM 2086 C C . GLU B 1 127 ? -13.07 -9.359 -8.734 1 94.62 127 GLU B C 1
ATOM 2088 O O . GLU B 1 127 ? -12.672 -8.242 -8.422 1 94.62 127 GLU B O 1
ATOM 2093 N N . ILE B 1 128 ? -14.258 -9.781 -8.539 1 96.19 128 ILE B N 1
ATOM 2094 C CA . ILE B 1 128 ? -15.242 -8.891 -7.938 1 96.19 128 ILE B CA 1
ATOM 2095 C C . ILE B 1 128 ? -14.859 -8.602 -6.488 1 96.19 128 ILE B C 1
ATOM 2097 O O . ILE B 1 128 ? -14.898 -7.449 -6.047 1 96.19 128 ILE B O 1
ATOM 2101 N N . SER B 1 129 ? -14.539 -9.633 -5.762 1 97.56 129 SER B N 1
ATOM 2102 C CA . SER B 1 129 ? -14.133 -9.461 -4.371 1 97.56 129 SER B CA 1
ATOM 2103 C C . SER B 1 129 ? -12.945 -8.508 -4.266 1 97.56 129 SER B C 1
ATOM 2105 O O . SER B 1 129 ? -12.922 -7.625 -3.404 1 97.56 129 SER B O 1
ATOM 2107 N N . ILE B 1 130 ? -12.008 -8.656 -5.129 1 97.69 130 ILE B N 1
ATOM 2108 C CA . ILE B 1 130 ? -10.797 -7.848 -5.121 1 97.69 130 ILE B CA 1
ATOM 2109 C C . ILE B 1 130 ? -11.133 -6.402 -5.48 1 97.69 130 ILE B C 1
ATOM 2111 O O . ILE B 1 130 ? -10.602 -5.465 -4.883 1 97.69 130 ILE B O 1
ATOM 2115 N N . ALA B 1 131 ? -11.969 -6.211 -6.418 1 97.69 131 ALA B N 1
ATOM 2116 C CA . ALA B 1 131 ? -12.406 -4.859 -6.773 1 97.69 131 ALA B CA 1
ATOM 2117 C C . ALA B 1 131 ? -13.047 -4.16 -5.578 1 97.69 131 ALA B C 1
ATOM 2119 O O . ALA B 1 131 ? -12.773 -2.982 -5.324 1 97.69 131 ALA B O 1
ATOM 2120 N N . LEU B 1 132 ? -13.812 -4.898 -4.887 1 98.5 132 LEU B N 1
ATOM 2121 C CA . LEU B 1 132 ? -14.453 -4.352 -3.693 1 98.5 132 LEU B CA 1
ATOM 2122 C C . LEU B 1 132 ? -13.414 -4.012 -2.627 1 98.5 132 LEU B C 1
ATOM 2124 O O . LEU B 1 132 ? -13.555 -3.014 -1.916 1 98.5 132 LEU B O 1
ATOM 2128 N N . ALA B 1 133 ? -12.438 -4.84 -2.539 1 98.44 133 ALA B N 1
ATOM 2129 C CA . ALA B 1 133 ? -11.359 -4.586 -1.586 1 98.44 133 ALA B CA 1
ATOM 2130 C C . ALA B 1 133 ? -10.602 -3.312 -1.947 1 98.44 133 ALA B C 1
ATOM 2132 O O . ALA B 1 133 ? -10.227 -2.533 -1.066 1 98.44 133 ALA B O 1
ATOM 2133 N N . PHE B 1 134 ? -10.414 -3.027 -3.225 1 98.31 134 PHE B N 1
ATOM 2134 C CA . PHE B 1 134 ? -9.734 -1.812 -3.66 1 98.31 134 PHE B CA 1
ATOM 2135 C C . PHE B 1 134 ? -10.586 -0.582 -3.359 1 98.31 134 PHE B C 1
ATOM 2137 O O . PHE B 1 134 ? -10.055 0.468 -2.986 1 98.31 134 PHE B O 1
ATOM 2144 N N . ILE B 1 135 ? -11.812 -0.714 -3.498 1 97.94 135 ILE B N 1
ATOM 2145 C CA . ILE B 1 135 ? -12.711 0.383 -3.162 1 97.94 135 ILE B CA 1
ATOM 2146 C C . ILE B 1 135 ? -12.633 0.674 -1.664 1 97.94 135 ILE B C 1
ATOM 2148 O O . ILE B 1 135 ? -12.586 1.835 -1.253 1 97.94 135 ILE B O 1
ATOM 2152 N N . THR B 1 136 ? -12.664 -0.415 -0.908 1 97.94 136 THR B N 1
ATOM 2153 C CA . THR B 1 136 ? -12.508 -0.263 0.535 1 97.94 136 THR B CA 1
ATOM 2154 C C . THR B 1 136 ? -11.219 0.485 0.864 1 97.94 136 THR B C 1
ATOM 2156 O O . THR B 1 136 ? -11.227 1.426 1.661 1 97.94 136 THR B O 1
ATOM 2159 N N . TRP B 1 137 ? -10.148 0.095 0.212 1 97.44 137 TRP B N 1
ATOM 2160 C CA . TRP B 1 137 ? -8.859 0.735 0.456 1 97.44 137 TRP B CA 1
ATOM 2161 C C . TRP B 1 137 ? -8.906 2.213 0.082 1 97.44 137 TRP B C 1
ATOM 2163 O O . TRP B 1 137 ? -8.344 3.055 0.784 1 97.44 137 TRP B O 1
ATOM 2173 N N . LEU B 1 138 ? -9.547 2.547 -0.982 1 96.81 138 LEU B N 1
ATOM 2174 C CA . LEU B 1 138 ? -9.664 3.939 -1.401 1 96.81 138 LEU B CA 1
ATOM 2175 C C . LEU B 1 138 ? -10.383 4.766 -0.342 1 96.81 138 LEU B C 1
ATOM 2177 O O . LEU B 1 138 ? -9.969 5.883 -0.031 1 96.81 138 LEU B O 1
ATOM 2181 N N . LEU B 1 139 ? -11.375 4.23 0.199 1 96.62 139 LEU B N 1
ATOM 2182 C CA . LEU B 1 139 ? -12.125 4.926 1.24 1 96.62 139 LEU B CA 1
ATOM 2183 C C . LEU B 1 139 ? -11.273 5.094 2.498 1 96.62 139 LEU B C 1
ATOM 2185 O O . LEU B 1 139 ? -11.328 6.137 3.154 1 96.62 139 LEU B O 1
ATOM 2189 N N . ILE B 1 140 ? -10.477 4.078 2.801 1 96.12 140 ILE B N 1
ATOM 2190 C CA . ILE B 1 140 ? -9.586 4.145 3.953 1 96.12 140 ILE B CA 1
ATOM 2191 C C . ILE B 1 140 ? -8.523 5.215 3.725 1 96.12 140 ILE B C 1
ATOM 2193 O O . ILE B 1 140 ? -8.172 5.957 4.645 1 96.12 140 ILE B O 1
ATOM 2197 N N . ALA B 1 141 ? -8.07 5.266 2.506 1 93.81 141 ALA B N 1
ATOM 2198 C CA . ALA B 1 141 ? -7.051 6.254 2.17 1 93.81 141 ALA B CA 1
ATOM 2199 C C . ALA B 1 141 ? -7.578 7.672 2.348 1 93.81 141 ALA B C 1
ATOM 2201 O O . ALA B 1 141 ? -6.875 8.547 2.865 1 93.81 141 ALA B O 1
ATOM 2202 N N . ILE B 1 142 ? -8.758 7.863 1.964 1 92.88 142 ILE B N 1
ATOM 2203 C CA . ILE B 1 142 ? -9.383 9.172 2.135 1 92.88 142 ILE B CA 1
ATOM 2204 C C . ILE B 1 142 ? -9.5 9.5 3.621 1 92.88 142 ILE B C 1
ATOM 2206 O O . ILE B 1 142 ? -9.141 10.594 4.051 1 92.88 142 ILE B O 1
ATOM 2210 N N . SER B 1 143 ? -9.914 8.523 4.383 1 92.19 143 SER B N 1
ATOM 2211 C CA . SER B 1 143 ? -10.031 8.711 5.828 1 92.19 143 SER B CA 1
ATOM 2212 C C . SER B 1 143 ? -8.68 9.023 6.457 1 92.19 143 SER B C 1
ATOM 2214 O O . SER B 1 143 ? -8.578 9.883 7.332 1 92.19 143 SER B O 1
ATOM 2216 N N . SER B 1 144 ? -7.695 8.359 6.023 1 90.25 144 SER B N 1
ATOM 2217 C CA . SER B 1 144 ? -6.355 8.531 6.574 1 90.25 144 SER B CA 1
ATOM 2218 C C . SER B 1 144 ? -5.816 9.93 6.281 1 90.25 144 SER B C 1
ATOM 2220 O O . SER B 1 144 ? -5.203 10.562 7.148 1 90.25 144 SER B O 1
ATOM 2222 N N . VAL B 1 145 ? -6.055 10.43 5.117 1 86.62 145 VAL B N 1
ATOM 2223 C CA . VAL B 1 145 ? -5.559 11.742 4.727 1 86.62 145 VAL B CA 1
ATOM 2224 C C . VAL B 1 145 ? -6.273 12.828 5.527 1 86.62 145 VAL B C 1
ATOM 2226 O O . VAL B 1 145 ? -5.645 13.766 6.012 1 86.62 145 VAL B O 1
ATOM 2229 N N . VAL B 1 146 ? -7.52 12.711 5.738 1 86.69 146 VAL B N 1
ATOM 2230 C CA . VAL B 1 146 ? -8.32 13.695 6.453 1 86.69 146 VAL B CA 1
ATOM 2231 C C . VAL B 1 146 ? -7.906 13.734 7.922 1 86.69 146 VAL B C 1
ATOM 2233 O O . VAL B 1 146 ? -7.684 14.805 8.484 1 86.69 146 VAL B O 1
ATOM 2236 N N . MET B 1 147 ? -7.758 12.578 8.445 1 86.56 147 MET B N 1
ATOM 2237 C CA . MET B 1 147 ? -7.395 12.508 9.859 1 86.56 147 MET B CA 1
ATOM 2238 C C . MET B 1 147 ? -5.973 13.016 10.078 1 86.56 147 MET B C 1
ATOM 2240 O O . MET B 1 147 ? -5.688 13.656 11.094 1 86.56 147 MET B O 1
ATOM 2244 N N . PHE B 1 148 ? -5.113 12.734 9.18 1 85.56 148 PHE B N 1
ATOM 2245 C CA . PHE B 1 148 ? -3.736 13.203 9.305 1 85.56 148 PHE B CA 1
ATOM 2246 C C . PHE B 1 148 ? -3.668 14.719 9.18 1 85.56 148 PHE B C 1
ATOM 2248 O O . PHE B 1 148 ? -2.92 15.375 9.906 1 85.56 148 PHE B O 1
ATOM 2255 N N . TRP B 1 149 ? -4.457 15.242 8.273 1 83.19 149 TRP B N 1
ATOM 2256 C CA . TRP B 1 149 ? -4.516 16.688 8.102 1 83.19 149 TRP B CA 1
ATOM 2257 C C . TRP B 1 149 ? -5.023 17.375 9.375 1 83.19 149 TRP B C 1
ATOM 2259 O O . TRP B 1 149 ? -4.488 18.391 9.789 1 83.19 149 TRP B O 1
ATOM 2269 N N . LEU B 1 150 ? -5.934 16.797 10.016 1 83.5 150 LEU B N 1
ATOM 2270 C CA . LEU B 1 150 ? -6.488 17.328 11.258 1 83.5 150 LEU B CA 1
ATOM 2271 C C . LEU B 1 150 ? -5.465 17.266 12.383 1 83.5 150 LEU B C 1
ATOM 2273 O O . LEU B 1 150 ? -5.336 18.219 13.156 1 83.5 150 LEU B O 1
ATOM 2277 N N . LEU B 1 151 ? -4.754 16.203 12.406 1 82.94 151 LEU B N 1
ATOM 2278 C CA . LEU B 1 151 ? -3.738 16.031 13.445 1 82.94 151 LEU B CA 1
ATOM 2279 C C . LEU B 1 151 ? -2.613 17.047 13.266 1 82.94 151 LEU B C 1
ATOM 2281 O O . LEU B 1 151 ? -2.10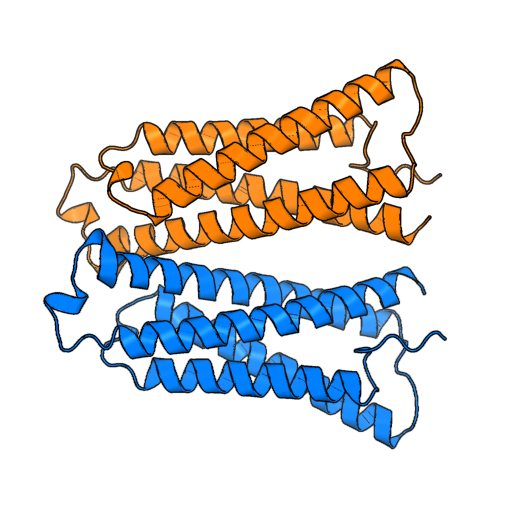7 17.594 14.25 1 82.94 151 LEU B O 1
ATOM 2285 N N . ALA B 1 152 ? -2.225 17.312 12.07 1 79.25 152 ALA B N 1
ATOM 2286 C CA . ALA B 1 152 ? -1.123 18.234 11.797 1 79.25 152 ALA B CA 1
ATOM 2287 C C . ALA B 1 152 ? -1.554 19.688 11.992 1 79.25 152 ALA B C 1
ATOM 2289 O O . ALA B 1 152 ? -0.712 20.578 12.125 1 79.25 152 ALA B O 1
ATOM 2290 N N . SER B 1 153 ? -2.852 19.953 12.016 1 76 153 SER B N 1
ATOM 2291 C CA . SER B 1 153 ? -3.365 21.312 12.164 1 76 153 SER B CA 1
ATOM 2292 C C . SER B 1 153 ? -3.619 21.641 13.625 1 76 153 SER B C 1
ATOM 2294 O O . SER B 1 153 ? -3.949 22.781 13.961 1 76 153 SER B O 1
ATOM 2296 N N . VAL B 1 154 ? -3.672 20.75 14.484 1 74 154 VAL B N 1
ATOM 2297 C CA . VAL B 1 154 ? -3.838 21.031 15.906 1 74 154 VAL B CA 1
ATOM 2298 C C . VAL B 1 154 ? -2.477 21.281 16.547 1 74 154 VAL B C 1
ATOM 2300 O O . VAL B 1 154 ? -1.499 20.594 16.219 1 74 154 VAL B O 1
#

InterPro domains:
  IPR006702 Casparian strip membrane protein domain [PF04535] (7-139)
  IPR045009 CASP-like protein 5 [PTHR32021] (1-154)

Nearest PDB structures (foldseek):
  6pt0-assembly1_R  TM=4.543E-01  e=4.304E-01  Homo sapiens
  7jvp-assembly1_R  TM=4.611E-01  e=5.234E-01  Homo sapiens
  5zty-assembly1_A  TM=4.813E-01  e=1.038E+00  Homo sapiens
  7crh-assembly1_R  TM=4.732E-01  e=1.534E+00  Homo sapiens
  7x2d-assembly1_F  TM=4.680E-01  e=9.830E+00  Homo sapiens